Protein AF-A0A816DDE1-F1 (afdb_monomer)

Secondary structure (DSSP, 8-state):
-----HHHHHHHHHHHHHHHTT-GGGTTS-HHHHHHHHHHHHHHHHHHHHTHHHH-BSS-SSTTTBHHHHTS-SS-GGG----SS-------HHHHHHHHHHHHHHTS---HHHHHHHHHHHHHHHHHHHHHHHHHHHHHHHHHHHHHHHHT--TTEEEEEEEEEEEEP-B-SS--HHHHTTPPPEEEEEEEEEEEPPTT-HHHHHHHTS--S-------EEEEEEEEEESS---SHHHHHHHHHHHHHHHHHH-TT--EEEEE-----TTS---HHHHHHHHHHHHHHHHHHTT--B-SHHHHHHHH---TTEEEEE--------------------

pLDDT: mean 82.49, std 15.56, range [34.56, 97.12]

Radius of gyration: 25.93 Å; Cα contacts (8 Å, |Δi|>4): 408; chains: 1; bounding box: 59×62×70 Å

Nearest PDB structures (foldseek):
  4liz-assembly1_A  TM=3.077E-01  e=8.941E-01  Entamoeba histolytica HM-1:IMSS-A
  2lxx-assembly1_A  TM=2.061E-01  e=8.450E-01  Caenorhabditis elegans
  5k85-assembly2_B  TM=2.443E-01  e=1.406E+00  Cryptococcus neoformans H99
  5vpv-assembly1_A  TM=2.074E-01  e=1.865E+00  Cryptococcus neoformans H99

Structure (mmCIF, N/CA/C/O backbone):
data_AF-A0A816DDE1-F1
#
_entry.id   AF-A0A816DDE1-F1
#
loop_
_atom_site.group_PDB
_atom_site.id
_atom_site.type_symbol
_atom_site.label_atom_id
_atom_site.label_alt_id
_atom_site.label_comp_id
_atom_site.label_asym_id
_atom_site.label_entity_id
_atom_site.label_seq_id
_atom_site.pdbx_PDB_ins_code
_atom_site.Cartn_x
_atom_site.Cartn_y
_atom_site.Cartn_z
_atom_site.occupancy
_atom_site.B_iso_or_equiv
_atom_site.auth_seq_id
_atom_site.auth_comp_id
_atom_site.auth_asym_id
_atom_site.auth_atom_id
_atom_site.pdbx_PDB_model_num
ATOM 1 N N . GLN A 1 1 ? -6.374 11.057 -3.486 1.00 34.56 1 GLN A N 1
ATOM 2 C CA . GLN A 1 1 ? -5.884 10.705 -2.139 1.00 34.56 1 GLN A CA 1
ATOM 3 C C . GLN A 1 1 ? -4.598 9.929 -2.338 1.00 34.56 1 GLN A C 1
ATOM 5 O O . GLN A 1 1 ? -4.545 9.193 -3.311 1.00 34.56 1 GLN A O 1
ATOM 10 N N . GLY A 1 2 ? -3.539 10.233 -1.585 1.00 49.91 2 GLY A N 1
ATOM 11 C CA . GLY A 1 2 ? -2.177 9.779 -1.919 1.00 49.91 2 GLY A CA 1
ATOM 12 C C . GLY A 1 2 ? -1.500 8.903 -0.869 1.00 49.91 2 GLY A C 1
ATOM 13 O O . GLY A 1 2 ? -0.428 8.395 -1.153 1.00 49.91 2 GLY A O 1
ATOM 14 N N . LEU A 1 3 ? -2.094 8.751 0.316 1.00 56.91 3 LEU A N 1
ATOM 15 C CA . LEU A 1 3 ? -1.635 7.872 1.390 1.00 56.91 3 LEU A CA 1
ATOM 16 C C . LEU A 1 3 ? -2.870 7.471 2.197 1.00 56.91 3 LEU A C 1
ATOM 18 O O . LEU A 1 3 ? -3.620 8.355 2.622 1.00 56.91 3 LEU A O 1
ATOM 22 N N . ASP A 1 4 ? -3.074 6.171 2.376 1.00 65.50 4 ASP A N 1
ATOM 23 C CA . ASP A 1 4 ? -4.157 5.641 3.195 1.00 65.50 4 ASP A CA 1
ATOM 24 C C . ASP A 1 4 ? -3.622 5.405 4.613 1.00 65.50 4 ASP A C 1
ATOM 26 O O . ASP A 1 4 ? -2.715 4.605 4.836 1.00 65.50 4 ASP A O 1
ATOM 30 N N . TYR A 1 5 ? -4.155 6.145 5.589 1.00 79.69 5 TYR A N 1
ATOM 31 C CA . TYR A 1 5 ? -3.657 6.150 6.971 1.00 79.69 5 TYR A CA 1
ATOM 32 C C . TYR A 1 5 ? -4.347 5.119 7.873 1.00 79.69 5 TYR A C 1
ATOM 34 O O . TYR A 1 5 ? -4.193 5.193 9.087 1.00 79.69 5 TYR A O 1
ATOM 42 N N . PHE A 1 6 ? -5.042 4.121 7.314 1.00 88.00 6 PHE A N 1
ATOM 43 C CA . PHE A 1 6 ? -5.862 3.167 8.074 1.00 88.00 6 PHE A CA 1
ATOM 44 C C . PHE A 1 6 ? -5.132 2.538 9.270 1.00 88.00 6 PHE A C 1
ATOM 46 O O . PHE A 1 6 ? -5.678 2.502 10.369 1.00 88.00 6 PHE A O 1
ATOM 53 N N . SER A 1 7 ? -3.883 2.097 9.086 1.00 88.00 7 SER A N 1
ATOM 54 C CA . SER A 1 7 ? -3.075 1.505 10.161 1.00 88.00 7 SER A CA 1
ATOM 55 C C . SER A 1 7 ? -2.701 2.513 11.256 1.00 88.00 7 SER A C 1
ATOM 57 O O . SER A 1 7 ? -2.734 2.191 12.446 1.00 88.00 7 SER A O 1
ATOM 59 N N . ALA A 1 8 ? -2.378 3.753 10.876 1.00 89.38 8 ALA A N 1
ATOM 60 C CA . ALA A 1 8 ? -2.064 4.818 11.826 1.00 89.38 8 ALA A CA 1
ATOM 61 C C . ALA A 1 8 ? -3.322 5.275 12.580 1.00 89.38 8 ALA A C 1
ATOM 63 O O . ALA A 1 8 ? -3.318 5.298 13.810 1.00 89.38 8 ALA A O 1
ATOM 64 N N . ASP A 1 9 ? -4.405 5.548 11.853 1.00 92.69 9 ASP A N 1
ATOM 65 C CA . ASP A 1 9 ? -5.689 5.986 12.397 1.00 92.69 9 ASP A CA 1
ATOM 66 C C . ASP A 1 9 ? -6.286 4.924 13.325 1.00 92.69 9 ASP A C 1
ATOM 68 O O . ASP A 1 9 ? -6.709 5.242 14.435 1.00 92.69 9 ASP A O 1
ATOM 72 N N . GLY A 1 10 ? -6.243 3.648 12.930 1.00 94.44 10 GLY A N 1
ATOM 73 C CA . GLY A 1 10 ? -6.669 2.525 13.762 1.00 94.44 10 GLY A CA 1
ATOM 74 C C . GLY A 1 10 ? -5.838 2.385 15.041 1.00 94.44 10 GLY A C 1
ATOM 75 O O . GLY A 1 10 ? -6.394 2.195 16.125 1.00 94.44 10 GLY A O 1
ATOM 76 N N . SER A 1 11 ? -4.511 2.547 14.965 1.00 93.56 11 SER A N 1
ATOM 77 C CA . SER A 1 11 ? -3.656 2.538 16.161 1.00 93.56 11 SER A CA 1
ATOM 78 C C . SER A 1 11 ? -3.968 3.711 17.095 1.00 93.56 11 SER A C 1
ATOM 80 O O . SER A 1 11 ? -4.116 3.511 18.303 1.00 93.56 11 SER A O 1
ATOM 82 N N . THR A 1 12 ? -4.098 4.926 16.556 1.00 95.38 12 THR A N 1
ATOM 83 C CA . THR A 1 12 ? -4.483 6.119 17.326 1.00 95.38 12 THR A CA 1
ATOM 84 C C . THR A 1 12 ? -5.887 5.981 17.914 1.00 95.38 12 THR A C 1
ATOM 86 O O . THR A 1 12 ? -6.146 6.477 19.015 1.00 95.38 12 THR A O 1
ATOM 89 N N . ALA A 1 13 ? -6.782 5.258 17.242 1.00 97.06 13 ALA A N 1
ATOM 90 C CA . ALA A 1 13 ? -8.113 4.980 17.749 1.00 97.06 13 ALA A CA 1
ATOM 91 C C . ALA A 1 13 ? -8.083 4.108 19.011 1.00 97.06 13 ALA A C 1
ATOM 93 O O . ALA A 1 13 ? -8.711 4.463 20.010 1.00 97.06 13 ALA A O 1
ATOM 94 N N . PHE A 1 14 ? -7.275 3.042 19.037 1.00 97.06 14 PHE A N 1
ATOM 95 C CA . PHE A 1 14 ? -7.062 2.265 20.265 1.00 97.06 14 PHE A CA 1
ATOM 96 C C . PHE A 1 14 ? -6.466 3.105 21.395 1.00 97.06 14 PHE A C 1
ATOM 98 O O . PHE A 1 14 ? -6.936 3.016 22.526 1.00 97.06 14 PHE A O 1
ATOM 105 N N . GLU A 1 15 ? -5.463 3.941 21.110 1.00 95.88 15 GLU A N 1
ATOM 106 C CA . GLU A 1 15 ? -4.889 4.842 22.120 1.00 95.88 15 GLU A CA 1
ATOM 107 C C . GLU A 1 15 ? -5.933 5.813 22.676 1.00 95.88 15 GLU A C 1
ATOM 109 O O . GLU A 1 15 ? -5.946 6.105 23.871 1.00 95.88 15 GLU A O 1
ATOM 114 N N . THR A 1 16 ? -6.825 6.307 21.819 1.00 95.81 16 THR A N 1
ATOM 115 C CA . THR A 1 16 ? -7.913 7.201 22.215 1.00 95.81 16 THR A CA 1
ATOM 116 C C . THR A 1 16 ? -8.920 6.481 23.103 1.00 95.81 16 THR A C 1
ATOM 118 O O . THR A 1 16 ? -9.286 7.025 24.141 1.00 95.81 16 THR A O 1
ATOM 121 N N . LEU A 1 17 ? -9.332 5.260 22.752 1.00 95.75 17 LEU A N 1
ATOM 122 C CA . LEU A 1 17 ? -10.240 4.450 23.571 1.00 95.75 17 LEU A CA 1
ATOM 123 C C . LEU A 1 17 ? -9.619 4.081 24.922 1.00 95.75 17 LEU A C 1
ATOM 125 O O . LEU A 1 17 ? -10.292 4.162 25.943 1.00 95.75 17 LEU A O 1
ATOM 129 N N . VAL A 1 18 ? -8.326 3.752 24.949 1.00 94.69 18 VAL A N 1
ATOM 130 C CA . VAL A 1 18 ? -7.591 3.514 26.199 1.00 94.69 18 VAL A CA 1
ATOM 131 C C . VAL A 1 18 ? -7.546 4.779 27.057 1.00 94.69 18 VAL A C 1
ATOM 133 O O . VAL A 1 18 ? -7.819 4.699 28.247 1.00 94.69 18 VAL A O 1
ATOM 136 N N . LYS A 1 19 ? -7.288 5.956 26.474 1.00 92.94 19 LYS A N 1
ATOM 137 C CA . LYS A 1 19 ? -7.322 7.235 27.209 1.00 92.94 19 LYS A CA 1
ATOM 138 C C . LYS A 1 19 ? -8.718 7.586 27.725 1.00 92.94 19 LYS A C 1
ATOM 140 O O . LYS A 1 19 ? -8.829 8.232 28.759 1.00 92.94 19 LYS A O 1
ATOM 145 N N . LEU A 1 20 ? -9.781 7.180 27.025 1.00 90.94 20 LEU A N 1
ATOM 146 C CA . LEU A 1 20 ? -11.155 7.370 27.503 1.00 90.94 20 LEU A CA 1
ATOM 147 C C . LEU A 1 20 ? -11.434 6.579 28.784 1.00 90.94 20 LEU A C 1
ATOM 149 O O . LEU A 1 20 ? -12.260 7.019 29.574 1.00 90.94 20 LEU A O 1
ATOM 153 N N . CYS A 1 21 ? -10.740 5.462 29.013 1.00 88.56 21 CYS A N 1
ATOM 154 C CA . CYS A 1 21 ? -10.838 4.701 30.257 1.00 88.56 21 CYS A CA 1
ATOM 155 C C . CYS A 1 21 ? -10.305 5.471 31.480 1.00 88.56 21 CYS A C 1
ATOM 157 O O . CYS A 1 21 ? -10.697 5.156 32.599 1.00 88.56 21 CYS A O 1
ATOM 159 N N . ASP A 1 22 ? -9.444 6.471 31.270 1.00 86.81 22 ASP A N 1
ATOM 160 C CA . ASP A 1 22 ? -8.851 7.300 32.327 1.00 86.81 22 ASP A CA 1
ATOM 161 C C . ASP A 1 22 ? -9.596 8.636 32.513 1.00 86.81 22 ASP A C 1
ATOM 163 O O . ASP A 1 22 ? -9.138 9.524 33.235 1.00 86.81 22 ASP A O 1
ATOM 167 N N . ASP A 1 23 ? -10.731 8.813 31.832 1.00 86.75 23 ASP A N 1
ATOM 168 C CA . ASP A 1 23 ? -11.485 10.056 31.893 1.00 86.75 23 ASP A CA 1
ATOM 169 C C . ASP A 1 23 ? -12.076 10.284 33.301 1.00 86.75 23 ASP A C 1
ATOM 171 O O . ASP A 1 23 ? -12.608 9.342 33.900 1.00 86.75 23 ASP A O 1
ATOM 175 N N . PRO A 1 24 ? -12.045 11.522 33.841 1.00 83.19 24 PRO A N 1
ATOM 176 C CA . PRO A 1 24 ? -12.604 11.831 35.156 1.00 83.19 24 PRO A CA 1
ATOM 177 C C . PRO A 1 24 ? -14.062 11.397 35.345 1.00 83.19 24 PR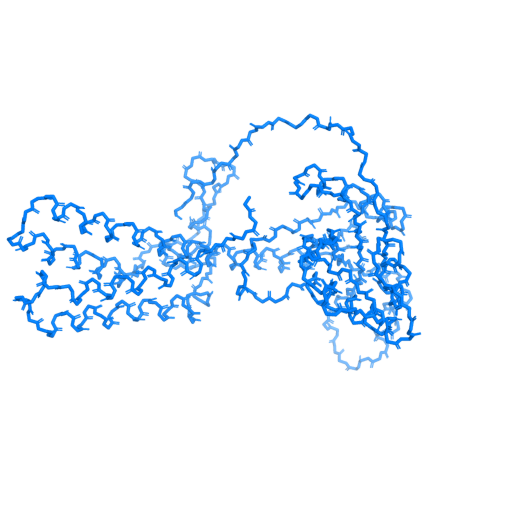O A C 1
ATOM 179 O O . PRO A 1 24 ? -14.476 11.102 36.465 1.00 83.19 24 PRO A O 1
ATOM 182 N N . LEU A 1 25 ? -14.841 11.315 34.263 1.00 76.50 25 LEU A N 1
ATOM 183 C CA . LEU A 1 25 ? -16.224 10.841 34.313 1.00 76.50 25 LEU A CA 1
ATOM 184 C C . LEU A 1 25 ? -16.355 9.360 34.717 1.00 76.50 25 LEU A C 1
ATOM 186 O O . LEU A 1 25 ? -17.448 8.924 35.067 1.00 76.50 25 LEU A O 1
ATOM 190 N N . LEU A 1 26 ? -15.263 8.590 34.698 1.00 77.25 26 LEU A N 1
ATOM 191 C CA . LEU A 1 26 ? -15.219 7.177 35.084 1.00 77.25 26 LEU A CA 1
ATOM 192 C C . LEU A 1 26 ? -14.626 6.941 36.486 1.00 77.25 26 LEU A C 1
ATOM 194 O O . LEU A 1 26 ? -14.525 5.790 36.908 1.00 77.25 26 LEU A O 1
ATOM 198 N N . LEU A 1 27 ? -14.285 7.994 37.246 1.00 73.44 27 LEU A N 1
ATOM 199 C CA . LEU A 1 27 ? -13.636 7.891 38.569 1.00 73.44 27 LEU A CA 1
ATOM 200 C C . LEU A 1 27 ? -14.443 7.107 39.625 1.00 73.44 27 LEU A C 1
ATOM 202 O O . LEU A 1 27 ? -13.873 6.656 40.615 1.00 73.44 27 LEU A O 1
ATOM 206 N N . GLY A 1 28 ? -15.754 6.927 39.426 1.00 75.25 28 GLY A N 1
ATOM 207 C CA . GLY A 1 28 ? -16.622 6.136 40.309 1.00 75.25 28 GLY A CA 1
ATOM 208 C C . GLY A 1 28 ? -16.659 4.632 40.008 1.00 75.25 28 GLY A C 1
ATOM 209 O O . GLY A 1 28 ? -17.301 3.879 40.740 1.00 75.25 28 GLY A O 1
ATOM 210 N N . ILE A 1 29 ? -16.011 4.174 38.934 1.00 84.06 29 ILE A N 1
ATOM 211 C CA . ILE A 1 29 ? -16.033 2.769 38.515 1.00 84.06 29 ILE A CA 1
ATOM 212 C C . ILE A 1 29 ? -14.878 2.014 39.191 1.00 84.06 29 ILE A C 1
ATOM 214 O O . ILE A 1 29 ? -13.757 2.521 39.235 1.00 84.06 29 ILE A O 1
ATOM 218 N N . PRO A 1 30 ? -15.101 0.779 39.686 1.00 87.31 30 PRO A N 1
ATOM 219 C CA . PRO A 1 30 ? -14.036 -0.039 40.257 1.00 87.31 30 PRO A CA 1
ATOM 220 C C . PRO A 1 30 ? -12.828 -0.176 39.317 1.00 87.31 30 PRO A C 1
ATOM 222 O O . PRO A 1 30 ? -12.991 -0.619 38.176 1.00 87.31 30 PRO A O 1
ATOM 225 N N . SER A 1 31 ? -11.614 0.123 39.808 1.00 87.38 31 SER A N 1
ATOM 226 C CA . SER A 1 31 ? -10.405 0.150 38.959 1.00 87.38 31 SER A CA 1
ATOM 227 C C . SER A 1 31 ? -10.192 -1.166 38.211 1.00 87.38 31 SER A C 1
ATOM 229 O O . SER A 1 31 ? -9.894 -1.152 37.024 1.00 87.38 31 SER A O 1
ATOM 231 N N . HIS A 1 32 ? -10.465 -2.306 38.855 1.00 90.12 32 HIS A N 1
ATOM 232 C CA . HIS A 1 32 ? -10.306 -3.625 38.242 1.00 90.12 32 HIS A CA 1
ATOM 233 C C . HIS A 1 32 ? -11.137 -3.810 36.954 1.00 90.12 32 HIS A C 1
ATOM 235 O O . HIS A 1 32 ? -10.726 -4.547 36.057 1.00 90.12 32 HIS A O 1
ATOM 241 N N . LEU A 1 33 ? -12.304 -3.158 36.834 1.00 89.12 33 LEU A N 1
ATOM 242 C CA . LEU A 1 33 ? -13.128 -3.219 35.622 1.00 89.12 33 LEU A CA 1
ATOM 243 C C . LEU A 1 33 ? -12.509 -2.403 34.489 1.00 89.12 33 LEU A C 1
ATOM 245 O O . LEU A 1 33 ? -12.504 -2.866 33.346 1.00 89.12 33 LEU A O 1
ATOM 249 N N . ILE A 1 34 ? -11.987 -1.223 34.824 1.00 91.00 34 ILE A N 1
ATOM 250 C CA . ILE A 1 34 ? -11.295 -0.323 33.902 1.00 91.00 34 ILE A CA 1
ATOM 251 C C . ILE A 1 34 ? -9.985 -0.958 33.425 1.00 91.00 34 ILE A C 1
ATOM 253 O O . ILE A 1 34 ? -9.722 -0.997 32.225 1.00 91.00 34 ILE A O 1
ATOM 257 N N . ASP A 1 35 ? -9.213 -1.556 34.332 1.00 91.75 35 ASP A N 1
ATOM 258 C CA . ASP A 1 35 ? -7.968 -2.256 34.015 1.00 91.75 35 ASP A CA 1
ATOM 259 C C . ASP A 1 35 ? -8.223 -3.461 33.102 1.00 91.75 35 ASP A C 1
ATOM 261 O O . ASP A 1 35 ? -7.527 -3.641 32.103 1.00 91.75 35 ASP A O 1
ATOM 265 N N . LYS A 1 36 ? -9.277 -4.247 33.370 1.00 93.00 36 LYS A N 1
ATOM 266 C CA . LYS A 1 36 ? -9.677 -5.362 32.496 1.00 93.00 36 LYS A CA 1
ATOM 267 C C . LYS A 1 36 ? -10.052 -4.880 31.092 1.00 93.00 36 LYS A C 1
ATOM 269 O O . LYS A 1 36 ? -9.671 -5.520 30.115 1.00 93.00 36 LYS A O 1
ATOM 274 N N . LEU A 1 37 ? -10.777 -3.765 30.986 1.00 94.00 37 LEU A N 1
ATOM 275 C CA . LEU A 1 37 ? -11.137 -3.166 29.700 1.00 94.00 37 LEU A CA 1
ATOM 276 C C . LEU A 1 37 ? -9.897 -2.654 28.951 1.00 94.00 37 LEU A C 1
ATOM 278 O O . LEU A 1 37 ? -9.748 -2.917 27.759 1.00 94.00 37 LEU A O 1
ATOM 282 N N . ARG A 1 38 ? -8.969 -1.993 29.652 1.00 94.31 38 ARG A N 1
ATOM 283 C CA . ARG A 1 38 ? -7.698 -1.526 29.083 1.00 94.31 38 ARG A CA 1
ATOM 284 C C . ARG A 1 38 ? -6.875 -2.693 28.537 1.00 94.31 38 ARG A C 1
ATOM 286 O O . ARG A 1 38 ? -6.413 -2.640 27.399 1.00 94.31 38 ARG A O 1
ATOM 293 N N . CYS A 1 39 ? -6.748 -3.769 29.313 1.00 94.88 39 CYS A N 1
ATOM 294 C CA . CYS A 1 39 ? -6.079 -4.994 28.883 1.00 94.88 39 CYS A CA 1
ATOM 295 C C . CYS A 1 39 ? -6.729 -5.591 27.628 1.00 94.88 39 CYS A C 1
ATOM 297 O O . CYS A 1 39 ? -6.010 -5.941 26.695 1.00 94.88 39 CYS A O 1
ATOM 299 N N . ALA A 1 40 ? -8.062 -5.654 27.565 1.00 95.69 40 ALA A N 1
ATOM 300 C CA . ALA A 1 40 ? -8.776 -6.174 26.399 1.00 95.69 40 ALA A CA 1
ATOM 301 C C . ALA A 1 40 ? -8.548 -5.319 25.137 1.00 95.69 40 ALA A C 1
ATOM 303 O O . ALA A 1 40 ? -8.272 -5.860 24.066 1.00 95.69 40 ALA A O 1
ATOM 304 N N . LEU A 1 41 ? -8.569 -3.986 25.260 1.00 96.38 41 LEU A N 1
ATOM 305 C CA . LEU A 1 41 ? -8.266 -3.074 24.149 1.00 96.38 41 LEU A CA 1
ATOM 306 C C . LEU A 1 41 ? -6.815 -3.220 23.664 1.00 96.38 41 LEU A C 1
ATOM 308 O O . LEU A 1 41 ? -6.573 -3.262 22.457 1.00 96.38 41 LEU A O 1
ATOM 312 N N . HIS A 1 42 ? -5.847 -3.362 24.577 1.00 95.56 42 HIS A N 1
ATOM 313 C CA . HIS A 1 42 ? -4.455 -3.637 24.207 1.00 95.56 42 HIS A CA 1
ATOM 314 C C . HIS A 1 42 ? -4.286 -4.997 23.525 1.00 95.56 42 HIS A C 1
ATOM 316 O O . HIS A 1 42 ? -3.549 -5.090 22.546 1.00 95.56 42 HIS A O 1
ATOM 322 N N . GLN A 1 43 ? -4.983 -6.034 23.996 1.00 95.44 43 GLN A N 1
ATOM 323 C CA . GLN A 1 43 ? -4.989 -7.352 23.357 1.00 95.44 43 GLN A CA 1
ATOM 324 C C . GLN A 1 43 ? -5.548 -7.278 21.934 1.00 95.44 43 GLN A C 1
ATOM 326 O O . GLN A 1 43 ? -4.909 -7.781 21.015 1.00 95.44 43 GLN A O 1
ATOM 331 N N . CYS A 1 44 ? -6.676 -6.588 21.730 1.00 95.38 44 CYS A N 1
ATOM 332 C CA . CYS A 1 44 ? -7.253 -6.379 20.399 1.00 95.38 44 CYS A CA 1
ATOM 333 C C . CYS A 1 44 ? -6.287 -5.642 19.466 1.00 95.38 44 CYS A C 1
ATOM 335 O O . CYS A 1 44 ? -6.092 -6.055 18.324 1.00 95.38 44 CYS A O 1
ATOM 337 N N . ARG A 1 45 ? -5.648 -4.571 19.955 1.00 95.62 45 ARG A N 1
ATOM 338 C CA . ARG A 1 45 ? -4.655 -3.818 19.181 1.00 95.62 45 ARG A CA 1
ATOM 339 C C . ARG A 1 45 ? -3.475 -4.697 18.783 1.00 95.62 45 ARG A C 1
ATOM 341 O O . ARG A 1 45 ? -3.087 -4.696 17.621 1.00 95.62 45 ARG A O 1
ATOM 348 N N . ASN A 1 46 ? -2.905 -5.429 19.738 1.00 94.50 46 ASN A N 1
ATOM 349 C CA . ASN A 1 46 ? -1.752 -6.287 19.481 1.00 94.50 46 ASN A CA 1
ATOM 350 C C . ASN A 1 46 ? -2.110 -7.383 18.478 1.00 94.50 46 ASN A C 1
ATOM 352 O O . ASN A 1 46 ? -1.388 -7.547 17.506 1.00 94.50 46 ASN A O 1
ATOM 356 N N . TYR A 1 47 ? -3.270 -8.020 18.642 1.00 94.12 47 TYR A N 1
ATOM 357 C CA . TYR A 1 47 ? -3.776 -9.021 17.709 1.00 94.12 47 TYR A CA 1
ATOM 358 C C . TYR A 1 47 ? -3.857 -8.500 16.265 1.00 94.12 47 TYR A C 1
ATOM 360 O O . TYR A 1 47 ? -3.399 -9.178 15.348 1.00 94.12 47 TYR A O 1
ATOM 368 N N . LEU A 1 48 ? -4.378 -7.284 16.050 1.00 93.06 48 LEU A N 1
ATOM 369 C CA . LEU A 1 48 ? -4.427 -6.676 14.712 1.00 93.06 48 LEU A CA 1
ATOM 370 C C . LEU A 1 48 ? -3.036 -6.384 14.129 1.00 93.06 48 LEU A C 1
ATOM 372 O O . LEU A 1 48 ? -2.862 -6.457 12.914 1.00 93.06 48 LEU A O 1
ATOM 376 N N . ILE A 1 49 ? -2.046 -6.083 14.973 1.00 91.06 49 ILE A N 1
ATOM 377 C CA . ILE A 1 49 ? -0.667 -5.809 14.544 1.00 91.06 49 ILE A CA 1
ATOM 378 C C . ILE A 1 49 ? 0.075 -7.100 14.181 1.00 91.06 49 ILE A C 1
ATOM 380 O O . ILE A 1 49 ? 0.791 -7.120 13.181 1.00 91.06 49 ILE A O 1
ATOM 384 N N . THR A 1 50 ? -0.050 -8.151 14.995 1.00 90.12 50 THR A N 1
ATOM 385 C CA . THR A 1 50 ? 0.810 -9.341 14.911 1.00 90.12 50 THR A CA 1
ATOM 386 C C . THR A 1 50 ? 0.164 -10.503 14.172 1.00 90.12 50 THR A C 1
ATOM 388 O O . THR A 1 50 ? 0.765 -11.043 13.246 1.00 90.12 50 THR A O 1
ATOM 391 N N . ASP A 1 51 ? -1.056 -10.879 14.554 1.00 91.31 51 ASP A N 1
ATOM 392 C CA . ASP A 1 51 ? -1.602 -12.205 14.239 1.00 91.31 51 ASP A CA 1
ATOM 393 C C . ASP A 1 51 ? -2.808 -12.160 13.303 1.00 91.31 51 ASP A C 1
ATOM 395 O O . ASP A 1 51 ? -3.197 -13.173 12.732 1.00 91.31 51 ASP A O 1
ATOM 399 N N . TYR A 1 52 ? -3.462 -11.012 13.142 1.00 93.00 52 TYR A N 1
ATOM 400 C CA . TYR A 1 52 ? -4.688 -10.956 12.351 1.00 93.00 52 TYR A CA 1
ATOM 401 C C . TYR A 1 52 ? -4.460 -11.378 10.896 1.00 93.00 52 TYR A C 1
ATOM 403 O O . TYR A 1 52 ? -5.228 -12.176 10.366 1.00 93.00 52 TYR A O 1
ATOM 411 N N . LYS A 1 53 ? -3.363 -10.919 10.275 1.00 91.75 53 LYS A N 1
ATOM 412 C CA . LYS A 1 53 ? -3.022 -11.271 8.887 1.00 91.75 53 LYS A CA 1
ATOM 413 C C . LYS A 1 53 ? -2.804 -12.771 8.678 1.00 91.75 53 LYS A C 1
ATOM 415 O O . LYS A 1 53 ? -3.202 -13.277 7.640 1.00 91.75 53 LYS A O 1
ATOM 420 N N . SER A 1 54 ? -2.205 -13.479 9.637 1.00 92.06 54 SER A N 1
ATOM 421 C CA . SER A 1 54 ? -1.953 -14.924 9.513 1.00 92.06 54 SER A CA 1
ATOM 422 C C . SER A 1 54 ? -3.202 -15.778 9.730 1.00 92.06 54 SER A C 1
ATOM 424 O O . SER A 1 54 ? -3.226 -16.935 9.326 1.00 92.06 54 SER A O 1
ATOM 426 N N . HIS A 1 55 ? -4.240 -15.221 10.357 1.00 92.81 55 HIS A N 1
ATOM 427 C CA . HIS A 1 55 ? -5.516 -15.901 10.570 1.00 92.81 55 HIS A CA 1
ATOM 428 C C . HIS A 1 55 ? -6.542 -15.662 9.457 1.00 92.81 55 HIS A C 1
ATOM 430 O O . HIS A 1 55 ? -7.619 -16.262 9.494 1.00 92.81 55 HIS A O 1
ATOM 436 N N . ILE A 1 56 ? -6.244 -14.774 8.507 1.00 93.88 56 ILE A N 1
ATOM 437 C CA . ILE A 1 56 ? -7.076 -14.548 7.327 1.00 93.88 56 ILE A CA 1
ATOM 438 C C . ILE A 1 56 ? -6.883 -15.714 6.353 1.00 93.88 56 ILE A C 1
ATOM 440 O O . ILE A 1 56 ? -5.756 -16.114 6.073 1.00 93.88 56 ILE A O 1
ATOM 444 N N . SER A 1 57 ? -7.982 -16.258 5.833 1.00 92.56 57 SER A N 1
ATOM 445 C CA . SER A 1 57 ? -7.959 -17.335 4.837 1.00 92.56 57 SER A CA 1
ATOM 446 C C . SER A 1 57 ? -9.242 -17.354 4.001 1.00 92.56 57 SER A C 1
ATOM 448 O O . SER A 1 57 ? -10.197 -16.637 4.294 1.00 92.56 57 SER A O 1
ATOM 450 N N . GLN A 1 58 ? -9.287 -18.179 2.953 1.00 91.19 58 GLN A N 1
ATOM 451 C CA . GLN A 1 58 ? -10.504 -18.379 2.152 1.00 91.19 58 GLN A CA 1
ATOM 452 C C . GLN A 1 58 ? -11.516 -19.329 2.812 1.00 91.19 58 GLN A C 1
ATOM 454 O O . GLN A 1 58 ? -12.672 -19.351 2.408 1.00 91.19 58 GLN A O 1
ATOM 459 N N . GLU A 1 59 ? -11.097 -20.091 3.826 1.00 92.00 59 GLU A N 1
ATOM 460 C CA . GLU A 1 59 ? -11.890 -21.142 4.488 1.00 92.00 59 GLU A CA 1
ATOM 461 C C . GLU A 1 59 ? -12.127 -20.856 5.980 1.00 92.00 59 GLU A C 1
ATOM 463 O O . GLU A 1 59 ? -12.414 -21.755 6.770 1.00 92.00 59 GLU A O 1
ATOM 468 N N . SER A 1 60 ? -11.951 -19.602 6.405 1.00 91.38 60 SER A N 1
ATOM 469 C CA . SER A 1 60 ? -12.090 -19.242 7.814 1.00 91.38 60 SER A CA 1
ATOM 470 C C . SER A 1 60 ? -13.540 -19.366 8.273 1.00 91.38 60 SER A C 1
ATOM 472 O O . SER A 1 60 ? -14.447 -18.775 7.696 1.00 91.38 60 SER A O 1
ATOM 474 N N . THR A 1 61 ? -13.760 -20.058 9.386 1.00 91.56 61 THR A N 1
ATOM 475 C CA . THR A 1 61 ? -15.074 -20.158 10.039 1.00 91.56 61 THR A CA 1
ATOM 476 C C . THR A 1 61 ? -15.495 -18.866 10.743 1.00 91.56 61 THR A C 1
ATOM 478 O O . THR A 1 61 ? -16.651 -18.745 11.152 1.00 91.56 61 THR A O 1
ATOM 481 N N . VAL A 1 62 ? -14.590 -17.890 10.883 1.00 90.56 62 VAL A N 1
ATOM 482 C CA . VAL A 1 62 ? -14.913 -16.560 11.412 1.00 90.56 62 VAL A CA 1
ATOM 483 C C . VAL A 1 62 ? -15.204 -15.617 10.237 1.00 90.56 62 VAL A C 1
ATOM 485 O O . VAL A 1 62 ? -14.328 -15.439 9.384 1.00 90.56 62 VAL A O 1
ATOM 488 N N . PRO A 1 63 ? -16.389 -14.972 10.180 1.00 88.56 63 PRO A N 1
ATOM 489 C CA . PRO A 1 63 ? -16.804 -14.173 9.026 1.00 88.56 63 PRO A CA 1
ATOM 490 C C . PRO A 1 63 ? -15.804 -13.087 8.621 1.00 88.56 63 PRO A C 1
ATOM 492 O O . PRO A 1 63 ? -15.583 -12.853 7.442 1.00 88.56 63 PRO A O 1
ATOM 495 N N . ASP A 1 64 ? -15.188 -12.428 9.600 1.00 87.44 64 ASP A N 1
ATOM 496 C CA . ASP A 1 64 ? -14.279 -11.296 9.403 1.00 87.44 64 ASP A CA 1
ATOM 497 C C . ASP A 1 64 ? -12.876 -11.690 8.906 1.00 87.44 64 ASP A C 1
ATOM 499 O O . ASP A 1 64 ? -12.137 -10.835 8.422 1.00 87.44 64 ASP A O 1
ATOM 503 N N . ARG A 1 65 ? -12.517 -12.973 9.005 1.00 91.19 65 ARG A N 1
ATOM 504 C CA . ARG A 1 65 ? -11.243 -13.549 8.553 1.00 91.19 65 ARG A CA 1
ATOM 505 C C . ARG A 1 65 ? -11.375 -14.280 7.221 1.00 91.19 65 ARG A C 1
ATOM 507 O O . ARG A 1 65 ? -10.358 -14.593 6.608 1.00 91.19 65 ARG A O 1
ATOM 514 N N . CYS A 1 66 ? -12.601 -14.562 6.784 1.00 92.62 66 CYS A N 1
ATOM 515 C CA . CYS A 1 66 ? -12.871 -15.229 5.521 1.00 92.62 66 CYS A CA 1
ATOM 516 C C . CYS A 1 66 ? -12.855 -14.214 4.375 1.00 92.62 66 CYS A C 1
ATOM 518 O O . CYS A 1 66 ? -13.766 -13.396 4.263 1.00 92.62 66 CYS A O 1
ATOM 520 N N . THR A 1 67 ? -11.842 -14.253 3.506 1.00 91.94 67 THR A N 1
ATOM 521 C CA . THR A 1 67 ? -11.737 -13.300 2.382 1.00 91.94 67 THR A CA 1
ATOM 522 C C . THR A 1 67 ? -12.904 -13.431 1.407 1.00 91.94 67 THR A C 1
ATOM 524 O O . THR A 1 67 ? -13.434 -12.417 0.961 1.00 91.94 67 THR A O 1
ATOM 527 N N . VAL A 1 68 ? -13.354 -14.662 1.145 1.00 91.62 68 VAL A N 1
ATOM 528 C CA . VAL A 1 68 ? -14.481 -14.966 0.249 1.00 91.62 68 VAL A CA 1
ATOM 529 C C . VAL A 1 68 ? -15.782 -14.370 0.781 1.00 91.62 68 VAL A C 1
ATOM 531 O O . VAL A 1 68 ? -16.562 -13.813 0.016 1.00 91.62 68 VAL A O 1
ATOM 534 N N . PHE A 1 69 ? -16.019 -14.449 2.091 1.00 91.31 69 PHE A N 1
ATOM 535 C CA . PHE A 1 69 ? -17.232 -13.914 2.703 1.00 91.31 69 PHE A CA 1
ATOM 536 C C . PHE A 1 69 ? -17.153 -12.404 2.932 1.00 91.31 69 PHE A C 1
ATOM 538 O O . PHE A 1 69 ? -18.036 -11.671 2.493 1.00 91.31 69 PHE A O 1
ATOM 545 N N . ALA A 1 70 ? -16.099 -11.926 3.596 1.00 90.88 70 ALA A N 1
ATOM 546 C CA . ALA A 1 70 ? -15.994 -10.535 4.028 1.00 90.88 70 ALA A CA 1
ATOM 547 C C . ALA A 1 70 ? -15.784 -9.540 2.876 1.00 90.88 70 ALA A C 1
ATOM 549 O O . ALA A 1 70 ? -16.128 -8.368 3.025 1.00 90.88 70 ALA A O 1
ATOM 550 N N . LEU A 1 71 ? -15.244 -9.980 1.732 1.00 90.38 71 LEU A N 1
ATOM 551 C CA . LEU A 1 71 ? -15.084 -9.135 0.540 1.00 90.38 71 LEU A CA 1
ATOM 552 C C . LEU A 1 71 ? -16.223 -9.293 -0.481 1.00 90.38 71 LEU A C 1
ATOM 554 O O . LEU A 1 71 ? -16.246 -8.558 -1.469 1.00 90.38 71 LEU A O 1
ATOM 558 N N . SER A 1 72 ? -17.167 -10.211 -0.248 1.00 90.12 72 SER A N 1
ATOM 559 C CA . SER A 1 72 ? -18.336 -10.421 -1.109 1.00 90.12 72 SER A CA 1
ATOM 560 C C . SER A 1 72 ? -19.276 -9.214 -1.058 1.00 90.12 72 SER A C 1
ATOM 562 O O . SER A 1 72 ? -19.684 -8.771 0.018 1.00 90.12 72 SER A O 1
ATOM 564 N N . ASP A 1 73 ? -19.647 -8.671 -2.219 1.00 87.38 73 ASP A N 1
ATOM 565 C CA . ASP A 1 73 ? -20.522 -7.496 -2.280 1.00 87.38 73 ASP A CA 1
ATOM 566 C C . ASP A 1 73 ? -21.989 -7.856 -1.984 1.00 87.38 73 ASP A C 1
ATOM 568 O O . ASP A 1 73 ? -22.572 -8.746 -2.592 1.00 87.38 73 ASP A O 1
ATOM 572 N N . LEU A 1 74 ? -22.660 -7.137 -1.086 1.00 85.25 74 LEU A N 1
ATOM 573 C CA . LEU A 1 74 ? -24.048 -7.461 -0.720 1.00 85.25 74 LEU A CA 1
ATOM 574 C C . LEU A 1 74 ? -25.085 -7.129 -1.811 1.00 85.25 74 LEU A C 1
ATOM 576 O O . LEU A 1 74 ? -26.204 -7.640 -1.767 1.00 85.25 74 LEU A O 1
ATOM 580 N N . LYS A 1 75 ? -24.751 -6.268 -2.776 1.00 86.38 75 LYS A N 1
ATOM 581 C CA . LYS A 1 75 ? -25.685 -5.706 -3.766 1.00 86.38 75 LYS A CA 1
ATOM 582 C C . LYS A 1 75 ? -25.363 -6.165 -5.186 1.00 86.38 75 LYS A C 1
ATOM 584 O O . LYS A 1 75 ? -26.268 -6.523 -5.942 1.00 86.38 75 LYS A O 1
ATOM 589 N N . GLU A 1 76 ? -24.088 -6.157 -5.551 1.00 88.00 76 GLU A N 1
ATOM 590 C CA . GLU A 1 76 ? -23.616 -6.421 -6.905 1.00 88.00 76 GLU A CA 1
ATOM 591 C C . GLU A 1 76 ? -23.341 -7.912 -7.111 1.00 88.00 76 GLU A C 1
ATOM 593 O O . GLU A 1 76 ? -22.300 -8.434 -6.725 1.00 88.00 76 GLU A O 1
ATOM 598 N N . LYS A 1 77 ? -24.254 -8.608 -7.801 1.00 86.69 77 LYS A N 1
ATOM 599 C CA . LYS A 1 77 ? -24.142 -10.059 -8.071 1.00 86.69 77 LYS A CA 1
ATOM 600 C C . LYS A 1 77 ? -22.831 -10.472 -8.745 1.00 86.69 77 LYS A C 1
ATOM 602 O O . LYS A 1 77 ? -22.372 -11.589 -8.557 1.00 86.69 77 LYS A O 1
ATOM 607 N N . GLN A 1 78 ? -22.251 -9.585 -9.549 1.00 85.88 78 GLN A N 1
ATOM 608 C CA . GLN A 1 78 ? -20.975 -9.799 -10.239 1.00 85.88 78 GLN A CA 1
ATOM 609 C C . GLN A 1 78 ? -19.768 -9.851 -9.290 1.00 85.88 78 GLN A C 1
ATOM 611 O O . GLN A 1 78 ? -18.734 -10.395 -9.661 1.00 85.88 78 GLN A O 1
ATOM 616 N N . TRP A 1 79 ? -19.893 -9.287 -8.087 1.00 82.88 79 TRP A N 1
ATOM 617 C CA . TRP A 1 79 ? -18.845 -9.237 -7.062 1.00 82.88 79 TRP A CA 1
ATOM 618 C C . TRP A 1 79 ? -19.228 -10.060 -5.826 1.00 82.88 79 TRP A C 1
ATOM 620 O O . TRP A 1 79 ? -18.601 -9.953 -4.775 1.00 82.88 79 TRP A O 1
ATOM 630 N N . GLN A 1 80 ? -20.266 -10.890 -5.958 1.00 88.12 80 GLN A N 1
ATOM 631 C CA . GLN A 1 80 ? -20.671 -11.844 -4.941 1.00 88.12 80 GLN A CA 1
ATOM 632 C C . GLN A 1 80 ? -19.886 -13.134 -5.085 1.00 88.12 80 GLN A C 1
ATOM 634 O O . GLN A 1 80 ? -19.881 -13.766 -6.141 1.00 88.12 80 GLN A O 1
ATOM 639 N N . GLN A 1 81 ? -19.296 -13.559 -3.980 1.00 87.25 81 GLN A N 1
ATOM 640 C CA . GLN A 1 81 ? -18.735 -14.887 -3.816 1.00 87.25 81 GLN A CA 1
ATOM 641 C C . GLN A 1 81 ? -19.527 -15.664 -2.764 1.00 87.25 81 GLN A C 1
ATOM 643 O O . GLN A 1 81 ? -20.162 -15.084 -1.875 1.00 87.25 81 GLN A O 1
ATOM 648 N N . LYS A 1 82 ? -19.534 -16.992 -2.905 1.00 87.81 82 LYS A N 1
ATOM 649 C CA . LYS A 1 82 ? -20.207 -17.916 -1.991 1.00 87.81 82 LYS A CA 1
ATOM 650 C C . LYS A 1 82 ? -19.177 -18.845 -1.374 1.00 87.81 82 LYS A C 1
ATOM 652 O O . LYS A 1 82 ? -18.361 -19.409 -2.093 1.00 87.81 82 LYS A O 1
ATOM 657 N N . CYS A 1 83 ? -19.269 -19.026 -0.065 1.00 90.12 83 CYS A N 1
ATOM 658 C CA . CYS A 1 83 ? -18.471 -20.006 0.654 1.00 90.12 83 CYS A CA 1
ATOM 659 C C . CYS A 1 83 ? -19.134 -21.385 0.617 1.00 90.12 83 CYS A C 1
ATOM 661 O O . CYS A 1 83 ? -20.361 -21.492 0.643 1.00 90.12 83 CYS A O 1
ATOM 663 N N . GLU A 1 84 ? -18.310 -22.431 0.632 1.00 90.88 84 GLU A N 1
ATOM 664 C CA . GLU A 1 84 ? -18.743 -23.826 0.809 1.00 90.88 84 GLU A CA 1
ATOM 665 C C . GLU A 1 84 ? -18.737 -24.269 2.288 1.00 90.88 84 GLU A C 1
ATOM 667 O O . GLU A 1 84 ? -19.057 -25.409 2.612 1.00 90.88 84 GLU A O 1
ATOM 672 N N . HIS A 1 85 ? -18.402 -23.356 3.203 1.00 90.00 85 HIS A N 1
ATOM 673 C CA . HIS A 1 85 ? -18.357 -23.562 4.652 1.00 90.00 85 HIS A CA 1
ATOM 674 C C . HIS A 1 85 ? -19.280 -22.576 5.390 1.00 90.00 85 HIS A C 1
ATOM 676 O O . HIS A 1 85 ? -19.811 -21.626 4.810 1.00 90.00 85 HIS A O 1
ATOM 682 N N . HIS A 1 86 ? -19.480 -22.816 6.688 1.00 88.94 86 HIS A N 1
ATOM 683 C CA . HIS A 1 86 ? -20.334 -21.997 7.552 1.00 88.94 86 HIS A CA 1
ATOM 684 C C . HIS A 1 86 ? -19.494 -21.058 8.419 1.00 88.94 86 HIS A C 1
ATOM 686 O O . HIS A 1 86 ? -18.427 -21.442 8.897 1.00 88.94 86 HIS A O 1
ATOM 692 N N . HIS A 1 87 ? -20.012 -19.856 8.674 1.00 86.06 87 HIS A N 1
ATOM 693 C CA . HIS A 1 87 ? -19.331 -18.842 9.480 1.00 86.06 87 HIS A CA 1
ATOM 694 C C . HIS A 1 87 ? -19.954 -18.738 10.875 1.00 86.06 87 HIS A C 1
ATOM 696 O O . HIS A 1 87 ? -20.655 -17.774 11.188 1.00 86.06 87 HIS A O 1
ATOM 702 N N . ASN A 1 88 ? -19.766 -19.785 11.677 1.00 85.00 88 ASN A N 1
ATOM 703 C CA . ASN A 1 88 ? -20.404 -19.911 12.991 1.00 85.00 88 ASN A CA 1
ATOM 704 C C . ASN A 1 88 ? -19.531 -19.376 14.135 1.00 85.00 88 ASN A C 1
ATOM 706 O O . ASN A 1 88 ? -20.048 -19.122 15.222 1.00 85.00 88 ASN A O 1
ATOM 710 N N . ASP A 1 89 ? -18.229 -19.206 13.901 1.00 82.12 89 ASP A N 1
ATOM 711 C CA . ASP A 1 89 ? -17.298 -18.736 14.921 1.00 82.12 89 ASP A CA 1
ATOM 712 C C . ASP A 1 89 ? -17.277 -17.206 14.959 1.00 82.12 89 ASP A C 1
ATOM 714 O O . ASP A 1 89 ? -17.408 -16.532 13.936 1.00 82.12 89 ASP A O 1
ATOM 718 N N . GLN A 1 90 ? -17.108 -16.631 16.150 1.00 75.00 90 GLN A N 1
ATOM 719 C CA . GLN A 1 90 ? -17.153 -15.183 16.345 1.00 75.00 90 GLN A CA 1
ATOM 720 C C . GLN A 1 90 ? -15.997 -14.706 17.229 1.00 75.00 90 GLN A C 1
ATOM 722 O O . GLN A 1 90 ? -15.656 -15.310 18.245 1.00 75.00 90 GLN A O 1
ATOM 727 N N . CYS A 1 91 ? -15.380 -13.593 16.828 1.00 77.56 91 CYS A N 1
ATOM 728 C CA . CYS A 1 91 ? -14.298 -12.942 17.558 1.00 77.56 91 CYS A CA 1
ATOM 729 C C . CYS A 1 91 ? -14.824 -11.681 18.257 1.00 77.56 91 CYS A C 1
ATOM 731 O O . CYS A 1 91 ? -14.638 -10.566 17.775 1.00 77.56 91 CYS A O 1
ATOM 733 N N . PHE A 1 92 ? -15.472 -11.853 19.408 1.00 81.88 92 PHE A N 1
ATOM 734 C CA . PHE A 1 92 ? -16.216 -10.768 20.055 1.00 81.88 92 PHE A CA 1
ATOM 735 C C . PHE A 1 92 ? -15.393 -9.807 20.905 1.00 81.88 92 PHE A C 1
ATOM 737 O O . PHE A 1 92 ? -15.931 -8.795 21.335 1.00 81.88 92 PHE A O 1
ATOM 744 N N . LEU A 1 93 ? -14.117 -10.096 21.184 1.00 88.75 93 LEU A N 1
ATOM 745 C CA . LEU A 1 93 ? -13.364 -9.364 22.212 1.00 88.75 93 LEU A CA 1
ATOM 746 C C . LEU A 1 93 ? -13.388 -7.841 22.000 1.00 88.75 93 LEU A C 1
ATOM 748 O O . LEU A 1 93 ? -13.533 -7.088 22.965 1.00 88.75 93 LEU A O 1
ATOM 752 N N . LEU A 1 94 ? -13.272 -7.387 20.748 1.00 92.56 94 LEU A N 1
ATOM 753 C CA . LEU A 1 94 ? -13.367 -5.968 20.416 1.00 92.56 94 LEU A CA 1
ATOM 754 C C . LEU A 1 94 ? -14.787 -5.443 20.652 1.00 92.56 94 LEU A C 1
ATOM 756 O O . LEU A 1 94 ? -14.952 -4.469 21.380 1.00 92.56 94 LEU A O 1
ATOM 760 N N . ASP A 1 95 ? -15.797 -6.096 20.082 1.00 92.75 95 ASP A N 1
ATOM 761 C CA . ASP A 1 95 ? -17.194 -5.659 20.160 1.00 92.75 95 ASP A CA 1
ATOM 762 C C . ASP A 1 95 ? -17.698 -5.631 21.607 1.00 92.75 95 ASP A C 1
ATOM 764 O O . ASP A 1 95 ? -18.283 -4.640 22.041 1.00 92.75 95 ASP A O 1
ATOM 768 N N . GLU A 1 96 ? -17.383 -6.659 22.395 1.00 94.19 96 GLU A N 1
ATOM 769 C CA . GLU A 1 96 ? -17.661 -6.722 23.830 1.00 94.19 96 GLU A CA 1
ATOM 770 C C . GLU A 1 96 ? -16.955 -5.602 24.594 1.00 94.19 96 GLU A C 1
ATOM 772 O O . GLU A 1 96 ? -17.552 -4.983 25.474 1.00 94.19 96 GLU A O 1
ATOM 777 N N . SER A 1 97 ? -15.695 -5.305 24.264 1.00 94.38 97 SER A N 1
ATOM 778 C CA . SER A 1 97 ? -14.951 -4.214 24.905 1.00 94.38 97 SER A CA 1
ATOM 779 C C . SER A 1 97 ? -15.588 -2.856 24.609 1.00 94.38 97 SER A C 1
ATOM 781 O O . SER A 1 97 ? -15.759 -2.044 25.519 1.00 94.38 97 SER A O 1
ATOM 783 N N . ILE A 1 98 ? -15.995 -2.616 23.360 1.00 95.31 98 ILE A N 1
ATOM 784 C CA . ILE A 1 98 ? -16.664 -1.378 22.944 1.00 95.31 98 ILE A CA 1
ATOM 785 C C . ILE A 1 98 ? -18.046 -1.255 23.597 1.00 95.31 98 ILE A C 1
ATOM 787 O O . ILE A 1 98 ? -18.353 -0.214 24.180 1.00 95.31 98 ILE A O 1
ATOM 791 N N . GLN A 1 99 ? -18.854 -2.319 23.588 1.00 94.81 99 GLN A N 1
ATOM 792 C CA . GLN A 1 99 ? -20.163 -2.350 24.253 1.00 94.81 99 GLN A CA 1
ATOM 793 C C . GLN A 1 99 ? -20.039 -2.152 25.765 1.00 94.81 99 GLN A C 1
ATOM 795 O O . GLN A 1 99 ? -20.830 -1.433 26.382 1.00 94.81 99 GLN A O 1
ATOM 800 N N . LYS A 1 100 ? -19.014 -2.740 26.385 1.00 93.56 100 LYS A N 1
ATOM 801 C CA . LYS A 1 100 ? -18.738 -2.542 27.804 1.00 93.56 100 LYS A CA 1
ATOM 802 C C . LYS A 1 100 ? -18.351 -1.095 28.097 1.00 93.56 100 LYS A C 1
ATOM 804 O O . LYS A 1 100 ? -18.901 -0.511 29.023 1.00 93.56 100 LYS A O 1
ATOM 809 N N . LEU A 1 101 ? -17.475 -0.485 27.300 1.00 91.56 101 LEU A N 1
ATOM 810 C CA . LEU A 1 101 ? -17.127 0.931 27.458 1.00 91.56 101 LEU A CA 1
ATOM 811 C C . LEU A 1 101 ? -18.360 1.834 27.300 1.00 91.56 101 LEU A C 1
ATOM 813 O O . LEU A 1 101 ? -18.568 2.754 28.090 1.00 91.56 101 LEU A O 1
ATOM 817 N N . ARG A 1 102 ? -19.209 1.529 26.317 1.00 92.81 102 ARG A N 1
ATOM 818 C CA . ARG A 1 102 ? -20.465 2.236 26.066 1.00 92.81 102 ARG A CA 1
ATOM 819 C C . ARG A 1 102 ? -21.430 2.143 27.247 1.00 92.81 102 ARG A C 1
ATOM 821 O O . ARG A 1 102 ? -21.862 3.176 27.750 1.00 92.81 102 ARG A O 1
ATOM 828 N N . SER A 1 103 ? -21.707 0.936 27.736 1.00 91.88 103 SER A N 1
ATOM 829 C CA . SER A 1 103 ? -22.607 0.733 28.880 1.00 91.88 103 SER A CA 1
ATOM 830 C C . SER A 1 103 ? -22.092 1.401 30.160 1.00 91.88 103 SER A C 1
ATOM 832 O O . SER A 1 103 ? -22.880 1.954 30.923 1.00 91.88 103 SER A O 1
ATOM 834 N N . LEU A 1 104 ? -20.772 1.423 30.389 1.00 89.81 104 LEU A N 1
ATOM 835 C CA . LEU A 1 104 ? -20.190 2.138 31.528 1.00 89.81 104 LEU A CA 1
ATOM 836 C C . LEU A 1 104 ? -20.494 3.640 31.482 1.00 89.81 104 LEU A C 1
ATOM 838 O O . LEU A 1 104 ? -20.813 4.199 32.526 1.00 89.81 104 LEU A O 1
ATOM 842 N N . ILE A 1 105 ? -20.437 4.265 30.300 1.00 88.44 105 ILE A N 1
ATOM 843 C CA . ILE A 1 105 ? -20.757 5.688 30.087 1.00 88.44 105 ILE A CA 1
ATOM 844 C C . ILE A 1 105 ? -22.263 5.952 30.173 1.00 88.44 105 ILE A C 1
ATOM 846 O O . ILE A 1 105 ? -22.682 6.947 30.764 1.00 88.44 105 ILE A O 1
ATOM 850 N N . GLU A 1 106 ? -23.087 5.077 29.596 1.00 89.25 106 GLU A N 1
ATOM 851 C CA . GLU A 1 106 ? -24.550 5.208 29.629 1.00 89.25 106 GLU A CA 1
ATOM 852 C C . GLU A 1 106 ? -25.091 5.158 31.064 1.00 89.25 106 GLU A C 1
ATOM 854 O O . GLU A 1 106 ? -25.997 5.918 31.402 1.00 89.25 106 GLU A O 1
ATOM 859 N N . ASN A 1 107 ? -24.473 4.346 31.924 1.00 87.25 107 ASN A N 1
ATOM 860 C CA . ASN A 1 107 ? -24.837 4.220 33.333 1.00 87.25 107 ASN A CA 1
ATOM 861 C C . ASN A 1 107 ? -24.327 5.372 34.224 1.00 87.25 107 ASN A C 1
ATOM 863 O O . ASN A 1 107 ? -24.703 5.435 35.395 1.00 87.25 107 ASN A O 1
ATOM 867 N N . GLN A 1 108 ? -23.490 6.286 33.714 1.00 85.56 108 GLN A N 1
ATOM 868 C CA . GLN A 1 108 ? -23.059 7.458 34.483 1.00 85.56 108 GLN A CA 1
ATOM 869 C C . GLN A 1 108 ? -24.127 8.560 34.497 1.00 85.56 108 GLN A C 1
ATOM 871 O O . GLN A 1 108 ? -24.758 8.890 33.483 1.00 85.56 108 GLN A O 1
ATOM 876 N N . GLN A 1 109 ? -24.263 9.217 35.651 1.00 85.94 109 GLN A N 1
ATOM 877 C CA . GLN A 1 109 ? -25.081 10.421 35.798 1.00 85.94 109 GLN A CA 1
ATOM 878 C C . GLN A 1 109 ? -24.339 11.651 35.256 1.00 85.94 109 GLN A C 1
ATOM 880 O O . GLN A 1 109 ? -23.763 12.434 36.006 1.00 85.94 109 GLN A O 1
ATOM 885 N N . ILE A 1 110 ? -24.350 11.813 33.931 1.00 84.94 110 ILE A N 1
ATOM 886 C CA . ILE A 1 110 ? -23.737 12.944 33.219 1.00 84.94 110 ILE A CA 1
ATOM 887 C C . ILE A 1 110 ? -24.754 13.672 32.326 1.00 84.94 110 ILE A C 1
ATOM 889 O O . ILE A 1 110 ? -25.745 13.064 31.912 1.00 84.94 110 ILE A O 1
ATOM 893 N N . PRO A 1 111 ? -24.529 14.960 31.992 1.00 89.31 111 PRO A N 1
ATOM 894 C CA . PRO A 1 111 ? -25.394 15.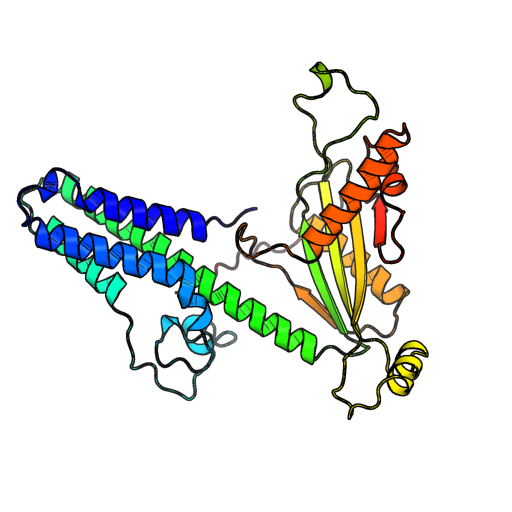693 31.071 1.00 89.31 111 PRO A CA 1
ATOM 895 C C . PRO A 1 111 ? -25.472 15.026 29.692 1.00 89.31 111 PRO A C 1
ATOM 897 O O . PRO A 1 111 ? -24.456 14.567 29.162 1.00 89.31 111 PRO A O 1
ATOM 900 N N . ASP A 1 112 ? -26.650 15.048 29.065 1.00 88.62 112 ASP A N 1
ATOM 901 C CA . ASP A 1 112 ? -26.900 14.382 27.775 1.00 88.62 112 ASP A CA 1
ATOM 902 C C . ASP A 1 112 ? -25.960 14.847 26.656 1.00 88.62 112 ASP A C 1
ATOM 904 O O . ASP A 1 112 ? -25.533 14.051 25.816 1.00 88.62 112 ASP A O 1
ATOM 908 N N . THR A 1 113 ? -25.580 16.127 26.662 1.00 89.00 113 THR A N 1
ATOM 909 C CA . THR A 1 113 ? -24.626 16.693 25.699 1.00 89.00 113 THR A CA 1
ATOM 910 C C . THR A 1 113 ? -23.234 16.079 25.843 1.00 89.00 113 THR A C 1
ATOM 912 O O . THR A 1 113 ? -22.594 15.750 24.842 1.00 89.00 113 THR A O 1
ATOM 915 N N . GLN A 1 114 ? -22.771 15.873 27.079 1.00 87.75 114 GLN A N 1
ATOM 916 C CA . GLN A 1 114 ? -21.497 15.212 27.351 1.00 87.75 114 GLN A CA 1
ATOM 917 C C . GLN A 1 114 ? -21.579 13.729 26.997 1.00 87.75 114 GLN A C 1
ATOM 919 O O . GLN A 1 114 ? -20.715 13.246 26.268 1.00 87.75 114 GLN A O 1
ATOM 924 N N . ARG A 1 115 ? -22.652 13.036 27.407 1.00 90.19 115 ARG A N 1
ATOM 925 C CA . ARG A 1 115 ? -22.879 11.626 27.054 1.00 90.19 115 ARG A CA 1
ATOM 926 C C . ARG A 1 115 ? -22.809 11.415 25.544 1.00 90.19 115 ARG A C 1
ATOM 928 O O . ARG A 1 115 ? -22.030 10.592 25.074 1.00 90.19 115 ARG A O 1
ATOM 935 N N . SER A 1 116 ? -23.539 12.226 24.781 1.00 91.31 116 SER A N 1
ATOM 936 C CA . SER A 1 116 ? -23.571 12.149 23.315 1.00 91.31 116 SER A CA 1
ATOM 937 C C . SER A 1 116 ? -22.185 12.329 22.693 1.00 91.31 116 SER A C 1
ATOM 939 O O . SER A 1 116 ? -21.817 11.599 21.775 1.00 91.31 116 SER A O 1
ATOM 941 N N . ARG A 1 117 ? -21.370 13.252 23.223 1.00 91.50 117 ARG A N 1
ATOM 942 C CA . ARG A 1 117 ? -19.989 13.463 22.761 1.00 91.50 117 ARG A CA 1
ATOM 943 C C . ARG A 1 117 ? -19.091 12.253 23.036 1.00 91.50 117 ARG A C 1
ATOM 945 O O . ARG A 1 117 ? -18.245 11.936 22.201 1.00 91.50 117 ARG A O 1
ATOM 952 N N . PHE A 1 118 ? -19.248 11.593 24.183 1.00 91.12 118 PHE A N 1
ATOM 953 C CA . PHE A 1 118 ? -18.494 10.378 24.507 1.00 91.12 118 PHE A CA 1
ATOM 954 C C . PHE A 1 118 ? -18.886 9.212 23.614 1.00 91.12 118 PHE A C 1
ATOM 956 O O . PHE A 1 118 ? -18.005 8.588 23.031 1.00 91.12 118 PHE A O 1
ATOM 963 N N . ILE A 1 119 ? -20.188 8.971 23.452 1.00 92.44 119 ILE A N 1
ATOM 964 C CA . ILE A 1 119 ? -20.684 7.922 22.561 1.00 92.44 119 ILE A CA 1
ATOM 965 C C . ILE A 1 119 ? -20.190 8.161 21.136 1.00 92.44 119 ILE A C 1
ATOM 967 O O . ILE A 1 119 ? -19.610 7.259 20.544 1.00 92.44 119 ILE A O 1
ATOM 971 N N . TYR A 1 120 ? -20.286 9.393 20.625 1.00 94.56 120 TYR A N 1
ATOM 972 C CA . TYR A 1 120 ? -19.731 9.732 19.315 1.00 94.56 120 TYR A CA 1
ATOM 973 C C . TYR A 1 120 ? -18.236 9.399 19.208 1.00 94.56 120 TYR A C 1
ATOM 975 O O . TYR A 1 120 ? -17.805 8.821 18.215 1.00 94.56 120 TYR A O 1
ATOM 983 N N . ARG A 1 121 ? -17.428 9.734 20.226 1.00 94.81 121 ARG A N 1
ATOM 984 C CA . ARG A 1 121 ? -15.996 9.396 20.228 1.00 94.81 121 ARG A CA 1
ATOM 985 C C . ARG A 1 121 ? -15.776 7.885 20.216 1.00 94.81 121 ARG A C 1
ATOM 987 O O . ARG A 1 121 ? -14.891 7.443 19.493 1.00 94.81 121 ARG A O 1
ATOM 994 N N . ILE A 1 122 ? -16.536 7.113 20.988 1.00 95.56 122 ILE A N 1
ATOM 995 C CA . ILE A 1 122 ? -16.419 5.648 21.014 1.00 95.56 122 ILE A CA 1
ATOM 996 C C . ILE A 1 122 ? -16.735 5.074 19.630 1.00 95.56 122 ILE A C 1
ATOM 998 O O . ILE A 1 122 ? -15.895 4.378 19.067 1.00 95.56 122 ILE A O 1
ATOM 1002 N N . GLU A 1 123 ? -17.886 5.432 19.059 1.00 96.06 123 GLU A N 1
ATOM 1003 C CA . GLU A 1 123 ? -18.336 4.928 17.755 1.00 96.06 123 GLU A CA 1
ATOM 1004 C C . GLU A 1 123 ? -17.375 5.335 16.629 1.00 96.06 123 GLU A C 1
ATOM 1006 O O . GLU A 1 123 ? -16.948 4.496 15.842 1.00 96.06 123 GLU A O 1
ATOM 1011 N N . HIS A 1 124 ? -16.928 6.595 16.607 1.00 96.81 124 HIS A N 1
ATOM 1012 C CA . HIS A 1 124 ? -15.971 7.068 15.607 1.00 96.81 124 HIS A CA 1
ATOM 1013 C C . HIS A 1 124 ? -14.643 6.296 15.650 1.00 96.81 124 HIS A C 1
ATOM 1015 O O . HIS A 1 124 ? -14.118 5.900 14.613 1.00 96.81 124 HIS A O 1
ATOM 1021 N N . ASN A 1 125 ? -14.090 6.058 16.845 1.00 97.12 125 ASN A N 1
ATOM 1022 C CA . ASN A 1 125 ? -12.843 5.301 16.980 1.00 97.12 125 ASN A CA 1
ATOM 1023 C C . ASN A 1 125 ? -13.046 3.813 16.661 1.00 97.12 125 ASN A C 1
ATOM 1025 O O . ASN A 1 125 ? -12.168 3.185 16.073 1.00 97.12 125 ASN A O 1
ATOM 1029 N N . TYR A 1 126 ? -14.205 3.253 16.999 1.00 96.75 126 TYR A N 1
ATOM 1030 C CA . TYR A 1 126 ? -14.559 1.892 16.615 1.00 96.75 126 TYR A CA 1
ATOM 1031 C C . TYR A 1 126 ? -14.655 1.736 15.087 1.00 96.75 126 TYR A C 1
ATOM 1033 O O . TYR A 1 126 ? -14.150 0.754 14.542 1.00 96.75 126 TYR A O 1
ATOM 1041 N N . ASP A 1 127 ? -15.198 2.728 14.378 1.00 96.19 127 ASP A N 1
ATOM 1042 C CA . ASP A 1 127 ? -15.215 2.753 12.912 1.00 96.19 127 ASP A CA 1
ATOM 1043 C C . ASP A 1 127 ? -13.810 2.812 12.303 1.00 96.19 127 ASP A C 1
ATOM 1045 O O . ASP A 1 127 ? -13.537 2.091 11.344 1.00 96.19 127 ASP A O 1
ATOM 1049 N N . LEU A 1 128 ? -12.888 3.595 12.875 1.00 95.88 128 LEU A N 1
ATOM 1050 C CA . LEU A 1 128 ? -11.487 3.614 12.431 1.00 95.88 128 LEU A CA 1
ATOM 1051 C C . LEU A 1 128 ? -10.806 2.247 12.611 1.00 95.88 128 LEU A C 1
ATOM 1053 O O . LEU A 1 128 ? -10.063 1.802 11.737 1.00 95.88 128 LEU A O 1
ATOM 1057 N N . ILE A 1 129 ? -11.090 1.543 13.711 1.00 95.69 129 ILE A N 1
ATOM 1058 C CA . ILE A 1 129 ? -10.561 0.192 13.953 1.00 95.69 129 ILE A CA 1
ATOM 1059 C C . ILE A 1 129 ? -11.146 -0.813 12.953 1.00 95.69 129 ILE A C 1
ATOM 1061 O O . ILE A 1 129 ? -10.405 -1.639 12.417 1.00 95.69 129 ILE A O 1
ATOM 1065 N N . LYS A 1 130 ? -12.450 -0.734 12.655 1.00 93.25 130 LYS A N 1
ATOM 1066 C CA . LYS A 1 130 ? -13.086 -1.566 11.620 1.00 93.25 130 LYS A CA 1
ATOM 1067 C C . LYS A 1 130 ? -12.477 -1.306 10.240 1.00 93.25 130 LYS A C 1
ATOM 1069 O O . LYS A 1 130 ? -12.124 -2.259 9.550 1.00 93.25 130 LYS A O 1
ATOM 1074 N N . GLN A 1 131 ? -12.239 -0.044 9.880 1.00 92.44 131 GLN A N 1
ATOM 1075 C CA . GLN A 1 131 ? -11.566 0.318 8.628 1.00 92.44 131 GLN A CA 1
ATOM 1076 C C . GLN A 1 131 ? -10.133 -0.224 8.555 1.00 92.44 131 GLN A C 1
ATOM 1078 O O . GLN A 1 131 ? -9.730 -0.739 7.511 1.00 92.44 131 GLN A O 1
ATOM 1083 N N . TRP A 1 132 ? -9.379 -0.170 9.658 1.00 92.62 132 TRP A N 1
ATOM 1084 C CA . TRP A 1 132 ? -8.052 -0.782 9.735 1.00 92.62 132 TRP A CA 1
ATOM 1085 C C . TRP A 1 132 ? -8.113 -2.298 9.532 1.00 92.62 132 TRP A C 1
ATOM 1087 O O . TRP A 1 132 ? -7.375 -2.850 8.719 1.00 92.62 132 TRP A O 1
ATOM 1097 N N . LYS A 1 133 ? -9.041 -2.976 10.203 1.00 92.19 133 LYS A N 1
ATOM 1098 C CA . LYS A 1 133 ? -9.253 -4.417 10.054 1.00 92.19 133 LYS A CA 1
ATOM 1099 C C . LYS A 1 133 ? -9.618 -4.807 8.615 1.00 92.19 133 LYS A C 1
ATOM 1101 O O . LYS A 1 133 ? -9.028 -5.738 8.066 1.00 92.19 133 LYS A O 1
ATOM 1106 N N . ALA A 1 134 ? -10.520 -4.062 7.979 1.00 90.81 134 ALA A N 1
ATOM 1107 C CA . ALA A 1 134 ? -10.889 -4.260 6.579 1.00 90.81 134 ALA A CA 1
ATOM 1108 C C . ALA A 1 134 ? -9.700 -4.010 5.630 1.00 90.81 134 ALA A C 1
ATOM 1110 O O . ALA A 1 134 ? -9.516 -4.729 4.650 1.00 90.81 134 ALA A O 1
ATOM 1111 N N . HIS A 1 135 ? -8.845 -3.030 5.937 1.00 89.75 135 HIS A N 1
ATOM 1112 C CA . HIS A 1 135 ? -7.604 -2.778 5.197 1.00 89.75 135 HIS A CA 1
ATOM 1113 C C . HIS A 1 135 ? -6.611 -3.945 5.290 1.00 89.75 135 HIS A C 1
ATOM 1115 O O . HIS A 1 135 ? -6.052 -4.361 4.274 1.00 89.75 135 HIS A O 1
ATOM 1121 N N . LEU A 1 136 ? -6.433 -4.528 6.479 1.00 90.50 136 LEU A N 1
ATOM 1122 C CA . LEU A 1 136 ? -5.589 -5.713 6.665 1.00 90.50 136 LEU A CA 1
ATOM 1123 C C . LEU A 1 136 ? -6.118 -6.912 5.862 1.00 90.50 136 LEU A C 1
ATOM 1125 O O . LEU A 1 136 ? -5.330 -7.589 5.205 1.00 90.50 136 LEU A O 1
ATOM 1129 N N . LEU A 1 137 ? -7.439 -7.124 5.860 1.00 91.50 137 LEU A N 1
ATOM 1130 C CA . LEU A 1 137 ? -8.103 -8.161 5.066 1.00 91.50 137 LEU A CA 1
ATOM 1131 C C . LEU A 1 137 ? -7.859 -7.978 3.561 1.00 91.50 137 LEU A C 1
ATOM 1133 O O . LEU A 1 137 ? -7.420 -8.911 2.889 1.00 91.50 137 LEU A O 1
ATOM 1137 N N . ARG A 1 138 ? -8.089 -6.765 3.036 1.00 89.25 138 ARG A N 1
ATOM 1138 C CA . ARG A 1 138 ? -7.830 -6.440 1.622 1.00 89.25 138 ARG A CA 1
ATOM 1139 C C . ARG A 1 138 ? -6.364 -6.638 1.251 1.00 89.25 138 ARG A C 1
ATOM 1141 O O . ARG A 1 138 ? -6.084 -7.144 0.170 1.00 89.25 138 ARG A O 1
ATOM 1148 N N . SER A 1 139 ? -5.446 -6.290 2.152 1.00 87.38 139 SER A N 1
ATOM 1149 C CA . SER A 1 139 ? -4.007 -6.458 1.930 1.00 87.38 139 SER A CA 1
ATOM 1150 C C . SER A 1 139 ? -3.623 -7.929 1.743 1.00 87.38 139 SER A C 1
ATOM 1152 O O . SER A 1 139 ? -2.886 -8.245 0.815 1.00 87.38 139 SER A O 1
ATOM 1154 N N . VAL A 1 140 ? -4.142 -8.831 2.587 1.00 89.50 140 VAL A N 1
ATOM 1155 C CA . VAL A 1 140 ? -3.886 -10.279 2.454 1.00 89.50 140 VAL A CA 1
ATOM 1156 C C . VAL A 1 140 ? -4.484 -10.811 1.153 1.00 89.50 140 VAL A C 1
ATOM 1158 O O . VAL A 1 140 ? -3.781 -11.441 0.372 1.00 89.50 140 VAL A O 1
ATOM 1161 N N . HIS A 1 141 ? -5.738 -10.465 0.856 1.00 89.56 141 HIS A N 1
ATOM 1162 C CA . HIS A 1 141 ? -6.389 -10.897 -0.382 1.00 89.56 141 HIS A CA 1
ATOM 1163 C C . HIS A 1 141 ? -5.650 -10.426 -1.650 1.00 89.56 141 HIS A C 1
ATOM 1165 O O . HIS A 1 141 ? -5.549 -11.155 -2.634 1.00 89.56 141 HIS A O 1
ATOM 1171 N N . GLN A 1 142 ? -5.095 -9.214 -1.635 1.00 86.50 142 GLN A N 1
ATOM 1172 C CA . GLN A 1 142 ? -4.308 -8.669 -2.743 1.00 86.50 142 GLN A CA 1
ATOM 1173 C C . GLN A 1 142 ? -2.937 -9.346 -2.898 1.00 86.50 142 GLN A C 1
ATOM 1175 O O . GLN A 1 142 ? -2.384 -9.386 -4.002 1.00 86.50 142 GLN A O 1
ATOM 1180 N N . ASP A 1 143 ? -2.357 -9.849 -1.809 1.00 86.44 143 ASP A N 1
ATOM 1181 C CA . ASP A 1 143 ? -1.153 -10.674 -1.868 1.00 86.44 143 ASP A CA 1
ATOM 1182 C C . ASP A 1 143 ? -1.469 -12.080 -2.399 1.00 86.44 143 ASP A C 1
ATOM 1184 O O . ASP A 1 143 ? -0.719 -12.559 -3.250 1.00 86.44 143 ASP A O 1
ATOM 1188 N N . ASP A 1 144 ? -2.597 -12.686 -2.015 1.00 88.69 144 ASP A N 1
ATOM 1189 C CA . ASP A 1 144 ? -3.070 -13.960 -2.583 1.00 88.69 144 ASP A CA 1
ATOM 1190 C C . ASP A 1 144 ? -3.303 -13.839 -4.095 1.00 88.69 144 ASP A C 1
ATOM 1192 O O . ASP A 1 144 ? -2.765 -14.619 -4.879 1.00 88.69 144 ASP A O 1
ATOM 1196 N N . ALA A 1 145 ? -4.016 -12.793 -4.530 1.00 87.56 145 ALA A N 1
ATOM 1197 C CA . ALA A 1 145 ? -4.239 -12.514 -5.949 1.00 87.56 145 ALA A CA 1
ATOM 1198 C C . ALA A 1 145 ? -2.922 -12.291 -6.714 1.00 87.56 145 ALA A C 1
ATOM 1200 O O . ALA A 1 145 ? -2.801 -12.643 -7.887 1.00 87.56 145 ALA A O 1
ATOM 1201 N N . ARG A 1 146 ? -1.901 -11.716 -6.063 1.00 88.00 146 ARG A N 1
ATOM 1202 C CA . ARG A 1 146 ? -0.566 -11.580 -6.660 1.00 88.00 146 ARG A CA 1
ATOM 1203 C C . A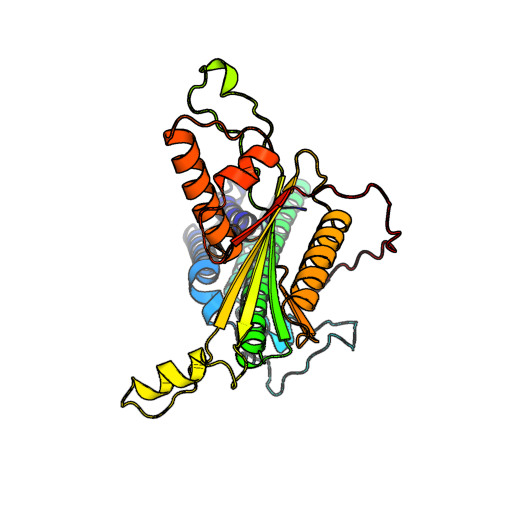RG A 1 146 ? 0.085 -12.946 -6.873 1.00 88.00 146 ARG A C 1
ATOM 1205 O O . ARG A 1 146 ? 0.690 -13.137 -7.926 1.00 88.00 146 ARG A O 1
ATOM 1212 N N . TYR A 1 147 ? 0.025 -13.845 -5.890 1.00 89.31 147 TYR A N 1
ATOM 1213 C CA . TYR A 1 147 ? 0.591 -15.190 -6.026 1.00 89.31 147 TYR A CA 1
ATOM 1214 C C . TYR A 1 147 ? -0.101 -15.970 -7.142 1.00 89.31 147 TYR A C 1
ATOM 1216 O O . TYR A 1 147 ? 0.592 -16.477 -8.018 1.00 89.31 147 TYR A O 1
ATOM 1224 N N . ASP A 1 148 ? -1.433 -15.935 -7.189 1.00 90.94 148 ASP A N 1
ATOM 1225 C CA . ASP A 1 148 ? -2.223 -16.566 -8.252 1.00 90.94 148 ASP A CA 1
ATOM 1226 C C . ASP A 1 148 ? -1.822 -16.058 -9.649 1.00 90.94 148 ASP A C 1
ATOM 1228 O O . ASP A 1 148 ? -1.578 -16.835 -10.573 1.00 90.94 148 ASP A O 1
ATOM 1232 N N . VAL A 1 149 ? -1.641 -14.741 -9.810 1.00 91.00 149 VAL A N 1
ATOM 1233 C CA . VAL A 1 149 ? -1.151 -14.183 -11.080 1.00 91.00 149 VAL A CA 1
ATOM 1234 C C . VAL A 1 149 ? 0.254 -14.683 -11.408 1.00 91.00 149 VAL A C 1
ATOM 1236 O O . VAL A 1 149 ? 0.499 -15.038 -12.557 1.00 91.00 149 VAL A O 1
ATOM 1239 N N . LEU A 1 150 ? 1.179 -14.694 -10.442 1.00 89.94 150 LEU A N 1
ATOM 1240 C CA . LEU A 1 150 ? 2.563 -15.127 -10.6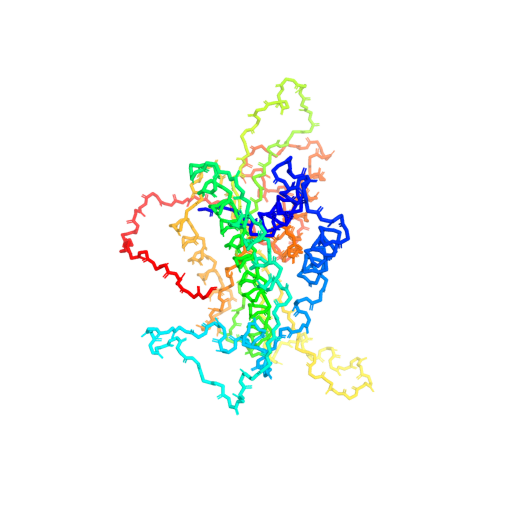59 1.00 89.94 150 LEU A CA 1
ATOM 1241 C C . LEU A 1 150 ? 2.650 -16.602 -11.073 1.00 89.94 150 LEU A C 1
ATOM 1243 O O . LEU A 1 150 ? 3.375 -16.905 -12.020 1.00 89.94 150 LEU A O 1
ATOM 1247 N N . GLU A 1 151 ? 1.894 -17.483 -10.418 1.00 90.31 151 GLU A N 1
ATOM 1248 C CA . GLU A 1 151 ? 1.826 -18.914 -10.747 1.00 90.31 151 GLU A CA 1
ATOM 1249 C C . GLU A 1 151 ? 1.272 -19.142 -12.159 1.00 90.31 151 GLU A C 1
ATOM 1251 O O . GLU A 1 151 ? 1.782 -19.975 -12.907 1.00 90.31 151 GLU A O 1
ATOM 1256 N N . ASN A 1 152 ? 0.293 -18.334 -12.573 1.00 90.38 152 ASN A N 1
ATOM 1257 C CA . ASN A 1 152 ? -0.336 -18.430 -13.890 1.00 90.38 152 ASN A CA 1
ATOM 1258 C C . ASN A 1 152 ? 0.352 -17.594 -14.991 1.00 90.38 152 ASN A C 1
ATOM 1260 O O . ASN A 1 152 ? -0.118 -17.573 -16.139 1.00 90.38 152 ASN A O 1
ATOM 1264 N N . LEU A 1 153 ? 1.466 -16.906 -14.693 1.00 90.62 153 LEU A N 1
ATOM 1265 C CA . LEU A 1 153 ? 2.210 -16.151 -15.704 1.00 90.62 153 LEU A CA 1
ATOM 1266 C C . LEU A 1 153 ? 2.788 -17.087 -16.776 1.00 90.62 153 LEU A C 1
ATOM 1268 O O . LEU A 1 153 ? 3.521 -18.035 -16.503 1.00 90.62 153 LEU A O 1
ATOM 1272 N N . ASN A 1 154 ? 2.531 -16.743 -18.032 1.00 89.50 154 ASN A N 1
ATOM 1273 C CA . ASN A 1 154 ? 3.074 -17.406 -19.210 1.00 89.50 154 ASN A CA 1
ATOM 1274 C C . ASN A 1 154 ? 3.740 -16.404 -20.171 1.00 89.50 154 ASN A C 1
ATOM 1276 O O . ASN A 1 154 ? 3.703 -15.189 -19.969 1.00 89.50 154 ASN A O 1
ATOM 1280 N N . ALA A 1 155 ? 4.314 -16.914 -21.266 1.00 87.81 155 ALA A N 1
ATOM 1281 C CA . ALA A 1 155 ? 5.041 -16.112 -22.255 1.00 87.81 155 ALA A CA 1
ATOM 1282 C C . ALA A 1 155 ? 4.208 -14.989 -22.913 1.00 87.81 155 ALA A C 1
ATOM 1284 O O . ALA A 1 155 ? 4.784 -14.047 -23.452 1.00 87.81 155 ALA A O 1
ATOM 1285 N N . LYS A 1 156 ? 2.872 -15.072 -22.872 1.00 91.75 156 LYS A N 1
ATOM 1286 C CA . LYS A 1 156 ? 1.949 -14.076 -23.434 1.00 91.75 156 LYS A CA 1
ATOM 1287 C C . LYS A 1 156 ? 1.412 -13.089 -22.396 1.00 91.75 156 LYS A C 1
ATOM 1289 O O . LYS A 1 156 ? 0.651 -12.193 -22.757 1.00 91.75 156 LYS A O 1
ATOM 1294 N N . SER A 1 157 ? 1.763 -13.237 -21.124 1.00 92.75 157 SER A N 1
ATOM 1295 C CA . SER A 1 157 ? 1.240 -12.412 -20.032 1.00 92.75 157 SER A CA 1
ATOM 1296 C C . SER A 1 157 ? 2.352 -11.717 -19.257 1.00 92.75 157 SER A C 1
ATOM 1298 O O . SER A 1 157 ? 3.447 -12.257 -19.108 1.00 92.75 157 SER A O 1
ATOM 1300 N N . VAL A 1 158 ? 2.059 -10.534 -18.721 1.00 94.00 158 VAL A N 1
ATOM 1301 C CA . VAL A 1 158 ? 2.973 -9.793 -17.842 1.00 94.00 158 VAL A CA 1
ATOM 1302 C C . VAL A 1 158 ? 2.260 -9.273 -16.604 1.00 94.00 158 VAL A C 1
ATOM 1304 O O . VAL A 1 158 ? 1.088 -8.910 -16.674 1.00 94.00 158 VAL A O 1
ATOM 1307 N N . LEU A 1 159 ? 2.989 -9.174 -15.493 1.00 93.88 159 LEU A N 1
ATOM 1308 C CA . LEU A 1 159 ? 2.545 -8.497 -14.277 1.00 93.88 159 LEU A CA 1
ATOM 1309 C C . LEU A 1 159 ? 3.268 -7.153 -14.143 1.00 93.88 159 LEU A C 1
ATOM 1311 O O . LEU A 1 159 ? 4.498 -7.091 -14.191 1.00 93.88 159 LEU A O 1
ATOM 1315 N N . LEU A 1 160 ? 2.501 -6.078 -13.974 1.00 93.12 160 LEU A N 1
ATOM 1316 C CA . LEU A 1 160 ? 2.988 -4.706 -13.863 1.00 93.12 160 LEU A CA 1
ATOM 1317 C C . LEU A 1 160 ? 2.711 -4.161 -12.461 1.00 93.12 160 LEU A C 1
ATOM 1319 O O . LEU A 1 160 ? 1.557 -4.102 -12.054 1.00 93.12 160 LEU A O 1
ATOM 1323 N N . TYR A 1 161 ? 3.745 -3.695 -11.766 1.00 90.62 161 TYR A N 1
ATOM 1324 C CA . TYR A 1 161 ? 3.613 -2.839 -10.584 1.00 90.62 161 TYR A CA 1
ATOM 1325 C C . TYR A 1 161 ? 3.823 -1.405 -11.028 1.00 90.62 161 TYR A C 1
ATOM 1327 O O . TYR A 1 161 ? 4.807 -1.118 -11.713 1.00 90.62 161 TYR A O 1
ATOM 1335 N N . MET A 1 162 ? 2.918 -0.512 -10.655 1.00 89.00 162 MET A N 1
ATOM 1336 C CA . MET A 1 162 ? 2.967 0.891 -11.046 1.00 89.00 162 MET A CA 1
ATOM 1337 C C . MET A 1 162 ? 2.872 1.764 -9.811 1.00 89.00 162 MET A C 1
ATOM 1339 O O . MET A 1 162 ? 1.873 1.691 -9.103 1.00 89.00 162 MET A O 1
ATOM 1343 N N . ASP A 1 163 ? 3.881 2.603 -9.584 1.00 88.06 163 ASP A N 1
ATOM 1344 C CA . ASP A 1 163 ? 3.856 3.508 -8.442 1.00 88.06 163 ASP A CA 1
ATOM 1345 C C . ASP A 1 163 ? 4.563 4.848 -8.700 1.00 88.06 163 ASP A C 1
ATOM 1347 O O . ASP A 1 163 ? 5.525 4.969 -9.474 1.00 88.06 163 ASP A O 1
ATOM 1351 N N . TRP A 1 164 ? 4.064 5.880 -8.019 1.00 88.50 164 TRP A N 1
ATOM 1352 C CA . TRP A 1 164 ? 4.703 7.181 -7.918 1.00 88.50 164 TRP A CA 1
ATOM 1353 C C . TRP A 1 164 ? 5.767 7.156 -6.833 1.00 88.50 164 TRP A C 1
ATOM 1355 O O . TRP A 1 164 ? 5.475 7.170 -5.642 1.00 88.50 164 TRP A O 1
ATOM 1365 N N . ALA A 1 165 ? 7.024 7.299 -7.236 1.00 88.69 165 ALA A N 1
ATOM 1366 C CA . ALA A 1 165 ? 8.072 7.510 -6.259 1.00 88.69 165 ALA A CA 1
ATOM 1367 C C . ALA A 1 165 ? 7.936 8.887 -5.588 1.00 88.69 165 ALA A C 1
ATOM 1369 O O . ALA A 1 165 ? 7.579 9.894 -6.218 1.00 88.69 165 ALA A O 1
ATOM 1370 N N . MET A 1 166 ? 8.335 8.959 -4.312 1.00 86.56 166 MET A N 1
ATOM 1371 C CA . MET A 1 166 ? 8.547 10.236 -3.625 1.00 86.56 166 MET A CA 1
ATOM 1372 C C . MET A 1 166 ? 9.380 11.171 -4.502 1.00 86.56 166 MET A C 1
ATOM 1374 O O . MET A 1 166 ? 10.429 10.762 -5.012 1.00 86.56 166 MET A O 1
ATOM 1378 N N . LYS A 1 167 ? 8.933 12.425 -4.645 1.00 88.62 167 LYS A N 1
ATOM 1379 C CA . LYS A 1 167 ? 9.547 13.403 -5.552 1.00 88.62 167 LYS A CA 1
ATOM 1380 C C . LYS A 1 167 ? 11.070 13.422 -5.432 1.00 88.62 167 LYS A C 1
ATOM 1382 O O . LYS A 1 167 ? 11.623 13.515 -4.336 1.00 88.62 167 LYS A O 1
ATOM 1387 N N . PHE A 1 168 ? 11.740 13.357 -6.575 1.00 90.06 168 PHE A N 1
ATOM 1388 C CA . PHE A 1 168 ? 13.190 13.419 -6.637 1.00 90.06 168 PHE A CA 1
ATOM 1389 C C . PHE A 1 168 ? 13.643 14.859 -6.403 1.00 90.06 168 PHE A C 1
ATOM 1391 O O . PHE A 1 168 ? 13.249 15.758 -7.141 1.00 90.06 168 PHE A O 1
ATOM 1398 N N . LEU A 1 169 ? 14.456 15.099 -5.378 1.00 90.12 169 LEU A N 1
ATOM 1399 C CA . LEU A 1 169 ? 15.005 16.427 -5.127 1.00 90.12 169 LEU A CA 1
ATOM 1400 C C . LEU A 1 169 ? 16.241 16.649 -6.011 1.00 90.12 169 LEU A C 1
ATOM 1402 O O . LEU A 1 169 ? 17.167 15.844 -5.924 1.00 90.12 169 LEU A O 1
ATOM 1406 N N . PRO A 1 170 ? 16.289 17.732 -6.812 1.00 89.06 170 PRO A N 1
ATOM 1407 C CA . PRO A 1 170 ? 17.476 18.143 -7.558 1.00 89.06 170 PRO A CA 1
ATOM 1408 C C . PRO A 1 170 ? 18.756 18.106 -6.717 1.00 89.06 170 PRO A C 1
ATOM 1410 O O . PRO A 1 170 ? 18.791 18.645 -5.606 1.00 89.06 170 PRO A O 1
ATOM 1413 N N . MET A 1 171 ? 19.814 17.507 -7.258 1.00 89.38 171 MET A N 1
ATOM 1414 C CA . MET A 1 171 ? 21.117 17.364 -6.611 1.00 89.38 171 MET A CA 1
ATOM 1415 C C . MET A 1 171 ? 22.188 18.109 -7.410 1.00 89.38 171 MET A C 1
ATOM 1417 O O . MET A 1 171 ? 22.235 18.021 -8.635 1.00 89.38 171 MET A O 1
ATOM 1421 N N . LYS A 1 172 ? 23.071 18.823 -6.713 1.00 86.94 172 LYS A N 1
ATOM 1422 C CA . LYS A 1 172 ? 24.274 19.437 -7.288 1.00 86.94 172 LYS A CA 1
ATOM 1423 C C . LYS A 1 172 ? 25.498 18.875 -6.576 1.00 86.94 172 LYS A C 1
ATOM 1425 O O . LYS A 1 172 ? 25.420 18.609 -5.379 1.00 86.94 172 LYS A O 1
ATOM 1430 N N . TYR A 1 173 ? 26.623 18.759 -7.278 1.00 88.56 173 TYR A N 1
ATOM 1431 C CA . TYR A 1 173 ? 27.895 18.351 -6.663 1.00 88.56 173 TYR A CA 1
ATOM 1432 C C . TYR A 1 173 ? 28.331 19.324 -5.558 1.00 88.56 173 TYR A C 1
ATOM 1434 O O . TYR A 1 173 ? 28.840 18.926 -4.512 1.00 88.56 173 TYR A O 1
ATOM 1442 N N . ARG A 1 174 ? 28.108 20.623 -5.778 1.00 85.38 174 ARG A N 1
ATOM 1443 C CA . ARG A 1 174 ? 28.306 21.668 -4.773 1.00 85.38 174 ARG A CA 1
ATOM 1444 C C . ARG A 1 174 ? 27.064 22.521 -4.682 1.00 85.38 174 ARG A C 1
ATOM 1446 O O . ARG A 1 174 ? 26.566 23.011 -5.694 1.00 85.38 174 ARG A O 1
ATOM 1453 N N . GLU A 1 175 ? 26.602 22.723 -3.460 1.00 84.06 175 GLU A N 1
ATOM 1454 C CA . GLU A 1 175 ? 25.411 23.503 -3.191 1.00 84.06 175 GLU A CA 1
ATOM 1455 C C . GLU A 1 175 ? 25.618 24.397 -1.977 1.00 84.06 175 GLU A C 1
ATOM 1457 O O . GLU A 1 175 ? 26.129 23.965 -0.943 1.00 84.06 175 GLU A O 1
ATOM 1462 N N . ALA A 1 176 ? 25.236 25.664 -2.112 1.00 81.88 176 ALA A N 1
ATOM 1463 C CA . ALA A 1 176 ? 25.258 26.587 -0.991 1.00 81.88 176 ALA A CA 1
ATOM 1464 C C . ALA A 1 176 ? 24.118 26.254 -0.019 1.00 81.88 176 ALA A C 1
ATOM 1466 O O . ALA A 1 176 ? 23.013 25.920 -0.441 1.00 81.88 176 ALA A O 1
ATOM 1467 N N . GLN A 1 177 ? 24.336 26.451 1.282 1.00 77.44 177 GLN A N 1
ATOM 1468 C CA . GLN A 1 177 ? 23.337 26.164 2.322 1.00 77.44 177 GLN A CA 1
ATOM 1469 C C . GLN A 1 177 ? 21.980 26.860 2.084 1.00 77.44 177 GLN A C 1
ATOM 1471 O O . GLN A 1 177 ? 20.935 26.314 2.420 1.00 77.44 177 GLN A O 1
ATOM 1476 N N . ARG A 1 178 ? 21.970 28.041 1.449 1.00 79.31 178 ARG A N 1
ATOM 1477 C CA . ARG A 1 178 ? 20.736 28.761 1.077 1.00 79.31 178 ARG A CA 1
ATOM 1478 C C . ARG A 1 178 ? 19.927 28.087 -0.038 1.00 79.31 178 ARG A C 1
ATOM 1480 O O . ARG A 1 178 ? 18.720 28.268 -0.100 1.00 79.31 178 ARG A O 1
ATOM 1487 N N . GLU A 1 179 ? 20.582 27.330 -0.916 1.00 72.94 179 GLU A N 1
ATOM 1488 C CA . GLU A 1 179 ? 19.950 26.612 -2.035 1.00 72.94 179 GLU A CA 1
ATOM 1489 C C . GLU A 1 179 ? 19.384 25.252 -1.598 1.00 72.94 179 GLU A C 1
ATOM 1491 O O . GLU A 1 179 ? 18.633 24.615 -2.335 1.00 72.94 179 GLU A O 1
ATOM 1496 N N . PHE A 1 180 ? 19.716 24.820 -0.378 1.00 67.81 180 PHE A N 1
ATOM 1497 C CA . PHE A 1 180 ? 19.211 23.592 0.224 1.00 67.81 180 PHE A CA 1
ATOM 1498 C C . PHE A 1 180 ? 17.708 23.672 0.541 1.00 67.81 180 PHE A C 1
ATOM 1500 O O . PHE A 1 180 ? 16.980 22.689 0.386 1.00 67.81 180 PHE A O 1
ATOM 1507 N N . PHE A 1 181 ? 17.225 24.842 0.970 1.00 69.62 181 PHE A N 1
ATOM 1508 C CA . PHE A 1 181 ? 15.852 25.017 1.439 1.00 69.62 181 PHE A CA 1
ATOM 1509 C C . PHE A 1 181 ? 14.870 25.300 0.294 1.00 69.62 181 PHE A C 1
ATOM 1511 O O . PHE A 1 181 ? 15.117 26.128 -0.577 1.00 69.62 181 PHE A O 1
ATOM 1518 N N . GLY A 1 182 ? 13.712 24.628 0.319 1.00 67.75 182 GLY A N 1
ATOM 1519 C CA . GLY A 1 182 ? 12.581 24.932 -0.570 1.00 67.75 182 GLY A CA 1
ATOM 1520 C C . GLY A 1 182 ? 12.672 24.362 -1.990 1.00 67.75 182 GLY A C 1
ATOM 1521 O O . GLY A 1 182 ? 11.917 24.788 -2.867 1.00 67.75 182 GLY A O 1
ATOM 1522 N N . LYS A 1 183 ? 13.561 23.393 -2.241 1.00 76.69 183 LYS A N 1
ATOM 1523 C CA . LYS A 1 183 ? 13.667 22.749 -3.556 1.00 76.69 183 LYS A CA 1
ATOM 1524 C C . LYS A 1 183 ? 12.350 22.120 -3.991 1.00 76.69 183 LYS A C 1
ATOM 1526 O O . LYS A 1 183 ? 11.741 21.323 -3.278 1.00 76.69 183 LYS A O 1
ATOM 1531 N N . ARG A 1 184 ? 11.956 22.415 -5.228 1.00 82.12 184 ARG A N 1
ATOM 1532 C CA . ARG A 1 184 ? 10.861 21.714 -5.896 1.00 82.12 184 ARG A CA 1
ATOM 1533 C C . ARG A 1 184 ? 11.383 20.388 -6.431 1.00 82.12 184 ARG A C 1
ATOM 1535 O O . ARG A 1 184 ? 12.277 20.366 -7.269 1.00 82.12 184 ARG A O 1
ATOM 1542 N N . GLY A 1 185 ? 10.832 19.290 -5.925 1.00 87.75 185 GLY A N 1
ATOM 1543 C CA . GLY A 1 185 ? 11.164 17.962 -6.424 1.00 87.75 185 GLY A CA 1
ATOM 1544 C C . GLY A 1 185 ? 10.510 17.658 -7.775 1.00 87.75 185 GLY A C 1
ATOM 1545 O O . GLY A 1 185 ? 9.377 18.079 -8.034 1.00 87.75 185 GLY A O 1
ATOM 1546 N N . LEU A 1 186 ? 11.214 16.889 -8.601 1.00 89.75 186 LEU A N 1
ATOM 1547 C CA . LEU A 1 186 ? 10.738 16.337 -9.863 1.00 89.75 186 LEU A CA 1
ATOM 1548 C C . LEU A 1 186 ? 9.811 15.149 -9.603 1.00 89.75 186 LEU A C 1
ATOM 1550 O O . LEU A 1 186 ? 10.025 14.351 -8.685 1.00 89.75 186 LEU A O 1
ATOM 1554 N N . SER A 1 187 ? 8.763 15.036 -10.414 1.00 91.69 187 SER A N 1
ATOM 1555 C CA . SER A 1 187 ? 7.832 13.909 -10.322 1.00 91.69 187 SER A CA 1
ATOM 1556 C C . SER A 1 187 ? 8.324 12.780 -11.208 1.00 91.69 187 SER A C 1
ATOM 1558 O O . SER A 1 187 ? 8.744 13.022 -12.335 1.00 91.69 187 SER A O 1
ATOM 1560 N N . TRP A 1 188 ? 8.250 11.554 -10.712 1.00 92.56 188 TRP A N 1
ATOM 1561 C CA . TRP A 1 188 ? 8.703 10.378 -11.434 1.00 92.56 188 TRP A CA 1
ATOM 1562 C C . TRP A 1 188 ? 7.903 9.161 -11.019 1.00 92.56 188 TRP A C 1
ATOM 1564 O O . TRP A 1 188 ? 7.450 9.058 -9.881 1.00 92.56 188 TRP A O 1
ATOM 1574 N N . HIS A 1 189 ? 7.711 8.276 -11.981 1.00 92.06 189 HIS A N 1
ATOM 1575 C CA . HIS A 1 189 ? 6.881 7.098 -11.857 1.00 92.06 189 HIS A CA 1
ATOM 1576 C C . HIS A 1 189 ? 7.670 5.879 -12.316 1.00 92.06 189 HIS A C 1
ATOM 1578 O O . HIS A 1 189 ? 8.406 5.939 -13.307 1.00 92.06 189 HIS A O 1
ATOM 1584 N N . LEU A 1 190 ? 7.495 4.772 -11.606 1.00 91.56 190 LEU A N 1
ATOM 1585 C CA . LEU A 1 190 ? 8.154 3.506 -11.882 1.00 91.56 190 LEU A CA 1
ATOM 1586 C C . LEU A 1 190 ? 7.105 2.482 -12.284 1.00 91.56 190 LEU A C 1
ATOM 1588 O O . LEU A 1 190 ? 6.069 2.354 -11.643 1.00 91.56 190 LEU A O 1
ATOM 1592 N N . THR A 1 191 ? 7.378 1.774 -13.375 1.00 92.69 191 THR A N 1
ATOM 1593 C CA . THR A 1 191 ? 6.625 0.581 -13.757 1.00 92.69 191 THR A CA 1
ATOM 1594 C C . THR A 1 191 ? 7.565 -0.608 -13.748 1.00 92.69 191 THR A C 1
ATOM 1596 O O . THR A 1 191 ? 8.445 -0.709 -14.608 1.00 92.69 191 THR A O 1
ATOM 1599 N N . TYR A 1 192 ? 7.408 -1.483 -12.763 1.00 92.06 192 TYR A N 1
ATOM 1600 C CA . TYR A 1 192 ? 8.176 -2.713 -12.637 1.00 92.06 192 TYR A CA 1
ATOM 1601 C C . TYR A 1 192 ? 7.417 -3.861 -13.299 1.00 92.06 192 TYR A C 1
ATOM 1603 O O . TYR A 1 192 ? 6.269 -4.134 -12.961 1.00 92.06 192 TYR A O 1
ATOM 1611 N N . VAL A 1 193 ? 8.058 -4.520 -14.257 1.00 92.88 193 VAL A N 1
ATOM 1612 C CA . VAL A 1 193 ? 7.472 -5.570 -15.090 1.00 92.88 193 VAL A CA 1
ATOM 1613 C C . VAL A 1 193 ? 8.077 -6.908 -14.714 1.00 92.88 193 VAL A C 1
ATOM 1615 O O . VAL A 1 193 ? 9.302 -7.035 -14.665 1.00 92.88 193 VAL A O 1
ATOM 1618 N N . ILE A 1 194 ? 7.216 -7.898 -14.500 1.00 92.50 194 ILE A N 1
ATOM 1619 C CA . ILE A 1 194 ? 7.570 -9.305 -14.331 1.00 92.50 194 ILE A CA 1
ATOM 1620 C C . ILE A 1 194 ? 6.979 -10.084 -15.502 1.00 92.50 194 ILE A C 1
ATOM 1622 O O . ILE A 1 194 ? 5.794 -9.945 -15.814 1.00 92.50 194 ILE A O 1
ATOM 1626 N N . ARG A 1 195 ? 7.801 -10.911 -16.145 1.00 90.38 195 ARG A N 1
ATOM 1627 C CA . ARG A 1 195 ? 7.366 -11.873 -17.162 1.00 90.38 195 ARG A CA 1
ATOM 1628 C C . ARG A 1 195 ? 8.107 -13.188 -16.997 1.00 90.38 195 ARG A C 1
ATOM 1630 O O . ARG A 1 195 ? 9.183 -13.207 -16.413 1.00 90.38 195 ARG A O 1
ATOM 1637 N N . THR A 1 196 ? 7.595 -14.265 -17.566 1.00 87.75 196 THR A N 1
ATOM 1638 C CA . THR A 1 196 ? 8.355 -15.513 -17.691 1.00 87.75 196 THR A CA 1
ATOM 1639 C C . THR A 1 196 ? 9.135 -15.542 -18.994 1.00 87.75 196 THR A C 1
ATOM 1641 O O . THR A 1 196 ? 8.674 -15.020 -20.014 1.00 87.75 196 THR A O 1
ATOM 1644 N N . HIS A 1 197 ? 10.294 -16.197 -18.997 1.00 72.75 197 HIS A N 1
ATOM 1645 C CA . HIS A 1 197 ? 10.959 -16.498 -20.260 1.00 72.75 197 HIS A CA 1
ATOM 1646 C C . HIS A 1 197 ? 10.107 -17.440 -21.127 1.00 72.75 197 HIS A C 1
ATOM 1648 O O . HIS A 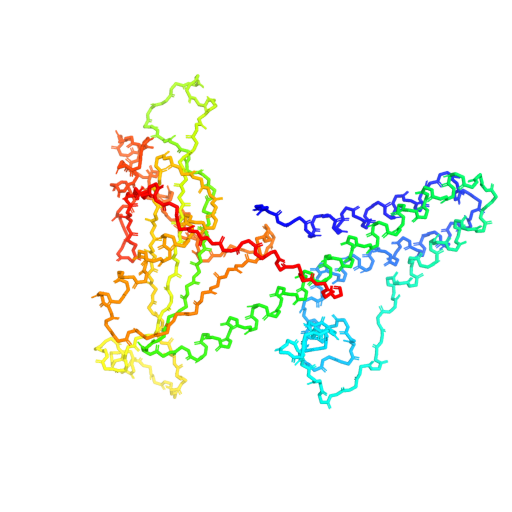1 197 ? 9.463 -18.349 -20.599 1.00 72.75 197 HIS A O 1
ATOM 1654 N N . PRO A 1 198 ? 10.124 -17.276 -22.464 1.00 65.81 198 PRO A N 1
ATOM 1655 C CA . PRO A 1 198 ? 9.617 -18.307 -23.354 1.00 65.81 198 PRO A CA 1
ATOM 1656 C C . PRO A 1 198 ? 10.407 -19.607 -23.130 1.00 65.81 198 PRO A C 1
ATOM 1658 O O . PRO A 1 198 ? 11.634 -19.538 -22.994 1.00 65.81 198 PRO A O 1
ATOM 1661 N N . PRO A 1 199 ? 9.759 -20.784 -23.161 1.00 60.66 199 PRO A N 1
ATOM 1662 C CA . PRO A 1 199 ? 10.439 -22.072 -22.985 1.00 60.66 199 PRO A CA 1
ATOM 1663 C C . PRO A 1 199 ? 11.521 -22.333 -24.051 1.00 60.66 199 PRO A C 1
ATOM 1665 O O . PRO A 1 199 ? 12.441 -23.110 -23.832 1.00 60.66 199 PRO A O 1
ATOM 1668 N N . SER A 1 200 ? 11.458 -21.639 -25.192 1.00 58.62 200 SER A N 1
ATOM 1669 C CA . SER A 1 200 ? 12.448 -21.680 -26.275 1.00 58.62 200 SER A CA 1
ATOM 1670 C C . SER A 1 200 ? 13.657 -20.751 -26.080 1.00 58.62 200 SER A C 1
ATOM 1672 O O . SER A 1 200 ? 14.502 -20.653 -26.970 1.00 58.62 200 SER A O 1
ATOM 1674 N N . SER A 1 201 ? 13.757 -20.035 -24.956 1.00 60.59 201 SER A N 1
ATOM 1675 C CA . SER A 1 201 ? 14.896 -19.154 -24.690 1.00 60.59 201 SER A CA 1
ATOM 1676 C C . SER A 1 201 ? 16.161 -19.977 -24.410 1.00 60.59 201 SER A C 1
ATOM 1678 O O . SER A 1 201 ? 16.127 -20.834 -23.523 1.00 60.59 201 SER A O 1
ATOM 1680 N N . PRO A 1 202 ? 17.311 -19.679 -25.048 1.00 58.28 202 PRO A N 1
ATOM 1681 C CA . PRO A 1 202 ? 18.576 -20.373 -24.776 1.00 58.28 202 PRO A CA 1
ATOM 1682 C C . PRO A 1 202 ? 19.015 -20.273 -23.303 1.00 58.28 202 PRO A C 1
ATOM 1684 O O . PRO A 1 202 ? 19.790 -21.098 -22.828 1.00 58.28 202 PRO A O 1
ATOM 1687 N N . PHE A 1 203 ? 18.487 -19.299 -22.553 1.00 55.28 203 PHE A N 1
ATOM 1688 C CA . PHE A 1 203 ? 18.711 -19.164 -21.113 1.00 55.28 203 PHE A CA 1
ATOM 1689 C C . PHE A 1 203 ? 17.986 -20.237 -20.278 1.00 55.28 203 PHE A C 1
ATOM 1691 O O . PHE A 1 203 ? 18.514 -20.672 -19.258 1.00 55.28 203 PHE A O 1
ATOM 1698 N N . SER A 1 204 ? 16.813 -20.708 -20.722 1.00 51.69 204 SER A N 1
ATOM 1699 C CA . SER A 1 204 ? 16.041 -21.746 -20.024 1.00 51.69 204 SER A CA 1
ATOM 1700 C C . SER A 1 204 ? 16.731 -23.112 -20.099 1.00 51.69 204 SER A C 1
ATOM 1702 O O . SER A 1 204 ? 16.714 -23.850 -19.118 1.00 51.69 204 SER A O 1
ATOM 1704 N N . THR A 1 205 ? 17.402 -23.407 -21.218 1.00 54.12 205 THR A N 1
ATOM 1705 C CA . THR A 1 205 ? 18.123 -24.669 -21.473 1.00 54.12 205 THR A CA 1
ATOM 1706 C C . THR A 1 205 ? 19.449 -24.778 -20.709 1.00 54.12 205 THR A C 1
ATOM 1708 O O . THR A 1 205 ? 19.861 -25.873 -20.333 1.00 54.12 205 THR A O 1
ATOM 1711 N N . LEU A 1 206 ? 20.133 -23.655 -20.456 1.00 53.31 206 LEU A N 1
ATOM 1712 C CA . LEU A 1 206 ? 21.424 -23.659 -19.757 1.00 53.31 206 LEU A CA 1
ATOM 1713 C C . LEU A 1 206 ? 21.284 -23.995 -18.266 1.00 53.31 206 LEU A C 1
ATOM 1715 O O . LEU A 1 206 ? 22.131 -24.704 -17.727 1.00 53.31 206 LEU A O 1
ATOM 1719 N N . LEU A 1 207 ? 20.213 -23.555 -17.599 1.00 51.56 207 LEU A N 1
ATOM 1720 C CA . LEU A 1 207 ? 20.027 -23.827 -16.169 1.00 51.56 207 LEU A CA 1
ATOM 1721 C C . LEU A 1 207 ? 19.614 -25.277 -15.882 1.00 51.56 207 LEU A C 1
ATOM 1723 O O . LEU A 1 207 ? 20.108 -25.859 -14.915 1.00 51.56 207 LEU A O 1
ATOM 1727 N N . SER A 1 208 ? 18.791 -25.886 -16.744 1.00 50.28 208 SER A N 1
ATOM 1728 C CA . SER A 1 208 ? 18.324 -27.277 -16.588 1.00 50.28 208 SER A CA 1
ATOM 1729 C C . SER A 1 208 ? 19.465 -28.301 -16.635 1.00 50.28 208 SER A C 1
ATOM 1731 O O . SER A 1 208 ? 19.323 -29.404 -16.121 1.00 50.28 208 SER A O 1
ATOM 1733 N N . SER A 1 209 ? 20.610 -27.937 -17.220 1.00 51.88 209 SER A N 1
ATOM 1734 C CA . SER A 1 209 ? 21.805 -28.790 -17.275 1.00 51.88 209 SER A CA 1
ATOM 1735 C C . SER A 1 209 ? 22.693 -28.746 -16.021 1.00 51.88 209 SER A C 1
ATOM 1737 O O . SER A 1 209 ? 23.640 -29.524 -15.928 1.00 51.88 209 SER A O 1
ATOM 1739 N N . SER A 1 210 ? 22.416 -27.857 -15.056 1.00 52.84 210 SER A N 1
ATOM 1740 C CA . SER A 1 210 ? 23.337 -27.560 -13.942 1.00 52.84 210 SER A CA 1
ATOM 1741 C C . SER A 1 210 ? 22.903 -28.075 -12.563 1.00 52.84 210 SER A C 1
ATOM 1743 O O . SER A 1 210 ? 23.697 -28.028 -11.625 1.00 52.84 210 SER A O 1
ATOM 1745 N N . THR A 1 211 ? 21.687 -28.608 -12.419 1.00 45.91 211 THR A N 1
ATOM 1746 C CA . THR A 1 211 ? 21.161 -29.092 -11.132 1.00 45.91 211 THR A CA 1
ATOM 1747 C C . THR A 1 211 ? 20.794 -30.572 -11.197 1.00 45.91 211 THR A C 1
ATOM 1749 O O . THR A 1 211 ? 19.887 -30.963 -11.921 1.00 45.91 211 THR A O 1
ATOM 1752 N N . THR A 1 212 ? 21.467 -31.394 -10.391 1.00 45.88 212 THR A N 1
ATOM 1753 C CA . THR A 1 212 ? 21.220 -32.834 -10.174 1.00 45.88 212 THR A CA 1
ATOM 1754 C C . THR A 1 212 ? 20.016 -33.136 -9.263 1.00 45.88 212 THR A C 1
ATOM 1756 O O . THR A 1 212 ? 19.891 -34.246 -8.746 1.00 45.88 212 THR A O 1
ATOM 1759 N N . SER A 1 213 ? 19.116 -32.173 -9.062 1.00 44.47 213 SER A N 1
ATOM 1760 C CA . SER A 1 213 ? 17.881 -32.327 -8.281 1.00 44.47 213 SER A CA 1
ATOM 1761 C C . SER A 1 213 ? 16.691 -32.532 -9.226 1.00 44.47 213 SER A C 1
ATOM 1763 O O . SER A 1 213 ? 16.655 -31.890 -10.277 1.00 44.47 213 SER A O 1
ATOM 1765 N N . PRO A 1 214 ? 15.704 -33.385 -8.885 1.00 43.53 214 PRO A N 1
ATOM 1766 C CA . PRO A 1 214 ? 14.514 -33.559 -9.710 1.00 43.53 214 PRO A CA 1
ATOM 1767 C C . PRO A 1 214 ? 13.806 -32.210 -9.874 1.00 43.53 214 PRO A C 1
ATOM 1769 O O . PRO A 1 214 ? 13.676 -31.458 -8.908 1.00 43.53 214 PRO A O 1
ATOM 1772 N N . ALA A 1 215 ? 13.413 -31.913 -11.113 1.00 46.31 215 ALA A N 1
ATOM 1773 C CA . ALA A 1 215 ? 1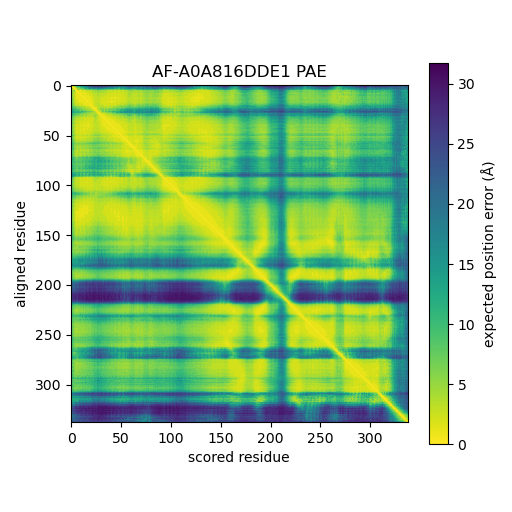2.812 -30.661 -11.546 1.00 46.31 215 ALA A CA 1
ATOM 1774 C C . ALA A 1 215 ? 11.610 -30.272 -10.672 1.00 46.31 215 ALA A C 1
ATOM 1776 O O . ALA A 1 215 ? 10.502 -30.763 -10.865 1.00 46.31 215 ALA A O 1
ATOM 1777 N N . SER A 1 216 ? 11.820 -29.368 -9.717 1.00 44.69 216 SER A N 1
ATOM 1778 C CA . SER A 1 216 ? 10.790 -28.382 -9.436 1.00 44.69 216 SER A CA 1
ATOM 1779 C C . SER A 1 216 ? 10.871 -27.361 -10.564 1.00 44.69 216 SER A C 1
ATOM 1781 O O . SER A 1 216 ? 11.957 -26.866 -10.872 1.00 44.69 216 SER A O 1
ATOM 1783 N N . ASP A 1 217 ? 9.743 -27.105 -11.223 1.00 48.97 217 ASP A N 1
ATOM 1784 C CA . ASP A 1 217 ? 9.594 -26.087 -12.259 1.00 48.97 217 ASP A CA 1
ATOM 1785 C C . ASP A 1 217 ? 9.970 -24.710 -11.687 1.00 48.97 217 ASP A C 1
ATOM 1787 O O . ASP A 1 217 ? 9.124 -23.945 -11.228 1.00 48.97 217 ASP A O 1
ATOM 1791 N N . GLN A 1 218 ? 11.263 -24.377 -11.655 1.00 56.06 218 GLN A N 1
ATOM 1792 C CA . GLN A 1 218 ? 11.714 -23.032 -11.327 1.00 56.06 218 GLN A CA 1
ATOM 1793 C C . GLN A 1 218 ? 11.347 -22.132 -12.500 1.00 56.06 218 GLN A C 1
ATOM 1795 O O . GLN A 1 218 ? 12.097 -21.976 -13.464 1.00 56.06 218 GLN A O 1
ATOM 1800 N N . GLN A 1 219 ? 10.154 -21.555 -12.413 1.00 65.88 219 GLN A N 1
ATOM 1801 C CA . GLN A 1 219 ? 9.665 -20.533 -13.320 1.00 65.88 219 GLN A CA 1
ATOM 1802 C C . GLN A 1 219 ? 10.639 -19.346 -13.284 1.00 65.88 219 GLN A C 1
ATOM 1804 O O . GLN A 1 219 ? 10.722 -18.594 -12.312 1.00 65.88 219 GLN A O 1
ATOM 1809 N N . LEU A 1 220 ? 11.449 -19.211 -14.336 1.00 76.19 220 LEU A N 1
ATOM 1810 C CA . LEU A 1 220 ? 12.437 -18.142 -14.434 1.00 76.19 220 LEU A CA 1
ATOM 1811 C C . LEU A 1 220 ? 11.748 -16.841 -14.840 1.00 76.19 220 LEU A C 1
ATOM 1813 O O . LEU A 1 220 ? 11.298 -16.681 -15.982 1.00 76.19 220 LEU A O 1
ATOM 1817 N N . PHE A 1 221 ? 11.706 -15.904 -13.896 1.00 86.06 221 PHE A N 1
ATOM 1818 C CA . PHE A 1 221 ? 11.180 -14.568 -14.122 1.00 86.06 221 PHE A CA 1
ATOM 1819 C C . PHE A 1 221 ? 12.239 -13.632 -14.713 1.00 86.06 221 PHE A C 1
ATOM 1821 O O . PHE A 1 221 ? 13.363 -13.516 -14.224 1.00 86.06 221 PHE A O 1
ATOM 1828 N N . GLU A 1 222 ? 11.846 -12.914 -15.758 1.00 87.38 222 GLU A N 1
ATOM 1829 C CA . GLU A 1 222 ? 12.551 -11.757 -16.283 1.00 87.38 222 GLU A CA 1
ATOM 1830 C C . GLU A 1 222 ? 11.918 -10.485 -15.717 1.00 87.38 222 GLU A C 1
ATOM 1832 O O . GLU A 1 222 ? 10.697 -10.294 -15.749 1.00 87.38 222 GLU A O 1
ATOM 1837 N N . HIS A 1 223 ? 12.777 -9.591 -15.234 1.00 89.06 223 HIS A N 1
ATOM 1838 C CA . HIS A 1 223 ? 12.377 -8.332 -14.627 1.00 89.06 223 HIS A CA 1
ATOM 1839 C C . HIS A 1 223 ? 12.878 -7.149 -15.447 1.00 89.06 223 HIS A C 1
ATOM 1841 O O . HIS A 1 223 ? 14.052 -7.087 -15.822 1.00 89.06 223 HIS A O 1
ATOM 1847 N N . LYS A 1 224 ? 12.007 -6.165 -15.673 1.00 90.12 224 LYS A N 1
ATOM 1848 C CA . LYS A 1 224 ? 12.361 -4.921 -16.363 1.00 90.12 224 LYS A CA 1
ATOM 1849 C C . LYS A 1 224 ? 11.665 -3.743 -15.714 1.00 90.12 224 LYS A C 1
ATOM 1851 O O . LYS A 1 224 ? 10.477 -3.815 -15.433 1.00 90.12 224 LYS A O 1
ATOM 1856 N N . THR A 1 225 ? 12.381 -2.640 -15.514 1.00 91.88 225 THR A N 1
ATOM 1857 C CA . THR A 1 225 ? 11.764 -1.418 -14.981 1.00 91.88 225 THR A CA 1
ATOM 1858 C C . THR A 1 225 ? 11.745 -0.305 -16.014 1.00 91.88 225 THR A C 1
ATOM 1860 O O . THR A 1 225 ? 12.760 -0.021 -16.650 1.00 91.88 225 THR A O 1
ATOM 1863 N N . TYR A 1 226 ? 10.595 0.349 -16.139 1.00 92.44 226 TYR A N 1
ATOM 1864 C CA . TYR A 1 226 ? 10.406 1.589 -16.876 1.00 92.44 226 TYR A CA 1
ATOM 1865 C C . TYR A 1 226 ? 10.315 2.742 -15.875 1.00 92.44 226 TYR A C 1
ATOM 1867 O O . TYR A 1 226 ? 9.528 2.688 -14.934 1.00 92.44 226 TYR A O 1
ATOM 1875 N N . CYS A 1 227 ? 11.126 3.777 -16.065 1.00 92.69 227 CYS A N 1
ATOM 1876 C CA . CYS A 1 227 ? 11.130 4.977 -15.239 1.00 92.69 227 CYS A CA 1
ATOM 1877 C C . CYS A 1 227 ? 10.763 6.188 -16.097 1.00 92.69 227 CYS A C 1
ATOM 1879 O O . CYS A 1 227 ? 11.503 6.549 -17.014 1.00 92.69 227 CYS A O 1
ATOM 1881 N N . HIS A 1 228 ? 9.658 6.846 -15.761 1.00 92.75 228 HIS A N 1
ATOM 1882 C CA . HIS A 1 228 ? 9.188 8.064 -16.416 1.00 92.75 228 HIS A CA 1
ATOM 1883 C C . HIS A 1 228 ? 9.438 9.247 -15.483 1.00 92.75 228 HIS A C 1
ATOM 1885 O O . HIS A 1 228 ? 8.850 9.312 -14.407 1.00 92.75 228 HIS A O 1
ATOM 1891 N N . ILE A 1 229 ? 10.322 10.169 -15.870 1.00 92.00 229 ILE A N 1
ATOM 1892 C CA . ILE A 1 229 ? 10.643 11.396 -15.119 1.00 92.00 229 ILE A CA 1
ATOM 1893 C C . ILE A 1 229 ? 10.025 12.607 -15.826 1.00 92.00 229 ILE A C 1
ATOM 1895 O O . ILE A 1 229 ? 10.050 12.702 -17.056 1.00 92.00 229 ILE A O 1
ATOM 1899 N N . PHE A 1 230 ? 9.478 13.534 -15.041 1.00 89.38 230 PHE A N 1
ATOM 1900 C CA . PHE A 1 230 ? 8.744 14.699 -15.522 1.00 89.38 230 PHE A CA 1
ATOM 1901 C C . PHE A 1 230 ? 9.267 15.979 -14.866 1.00 89.38 230 PHE A C 1
ATOM 1903 O O . PHE A 1 230 ? 9.314 16.072 -13.635 1.00 89.38 230 PHE A O 1
ATOM 1910 N N . ASP A 1 231 ? 9.566 16.997 -15.678 1.00 80.81 231 ASP A N 1
ATOM 1911 C CA . ASP A 1 231 ? 9.880 18.338 -15.165 1.00 80.81 231 ASP A CA 1
ATOM 1912 C C . ASP A 1 231 ? 8.647 18.985 -14.526 1.00 80.81 231 ASP A C 1
ATOM 1914 O O . ASP A 1 231 ? 8.720 19.544 -13.436 1.00 80.81 231 ASP A O 1
ATOM 1918 N N . ASN A 1 232 ? 7.487 18.845 -15.177 1.00 81.19 232 ASN A N 1
ATOM 1919 C CA . ASN A 1 232 ? 6.200 19.313 -14.680 1.00 81.19 232 ASN A CA 1
ATOM 1920 C C . ASN A 1 232 ? 5.114 18.280 -14.981 1.00 81.19 232 ASN A C 1
ATOM 1922 O O . ASN A 1 232 ? 4.874 17.931 -16.135 1.00 81.19 232 ASN A O 1
ATOM 1926 N N . CYS A 1 233 ? 4.436 17.800 -13.940 1.00 83.38 233 CYS A N 1
ATOM 1927 C CA . CYS A 1 233 ? 3.384 16.801 -14.069 1.00 83.38 233 CYS A CA 1
ATOM 1928 C C . CYS A 1 233 ? 2.367 16.914 -12.924 1.00 83.38 233 CYS A C 1
ATOM 1930 O O . CYS A 1 233 ? 2.736 17.125 -11.767 1.00 83.38 233 CYS A O 1
ATOM 1932 N N . LYS A 1 234 ? 1.080 16.729 -13.247 1.00 84.62 234 LYS A N 1
ATOM 1933 C CA . LYS A 1 234 ? 0.035 16.461 -12.251 1.00 84.62 234 LYS A CA 1
ATOM 1934 C C . LYS A 1 234 ? -0.069 14.949 -12.043 1.00 84.62 234 LYS A C 1
ATOM 1936 O O . LYS A 1 234 ? -0.373 14.225 -12.987 1.00 84.62 234 LYS A O 1
ATOM 1941 N N . GLN A 1 235 ? 0.133 14.484 -10.813 1.00 84.56 235 GLN A N 1
ATOM 1942 C CA . GLN A 1 235 ? -0.038 13.077 -10.438 1.00 84.56 235 GLN A CA 1
ATOM 1943 C C . GLN A 1 235 ? -1.537 12.749 -10.356 1.00 84.56 235 GLN A C 1
ATOM 1945 O O . GLN A 1 235 ? -2.168 12.897 -9.314 1.00 84.56 235 GLN A O 1
ATOM 1950 N N . ASN A 1 236 ? -2.145 12.409 -11.492 1.00 83.19 236 ASN A N 1
ATOM 1951 C CA . ASN A 1 236 ? -3.561 12.066 -11.597 1.00 83.19 236 ASN A CA 1
ATOM 1952 C C . ASN A 1 236 ? -3.762 10.846 -12.509 1.00 83.19 236 ASN A C 1
ATOM 1954 O O . ASN A 1 236 ? -2.835 10.411 -13.194 1.00 83.19 236 ASN A O 1
ATOM 1958 N N . GLY A 1 237 ? -4.991 10.325 -12.558 1.00 82.50 237 GLY A N 1
ATOM 1959 C CA . GLY A 1 237 ? -5.312 9.147 -13.370 1.00 82.50 237 GLY A CA 1
ATOM 1960 C C . GLY A 1 237 ? -4.992 9.312 -14.862 1.00 82.50 237 GLY A C 1
ATOM 1961 O O . GLY A 1 237 ? -4.527 8.369 -15.489 1.00 82.50 237 GLY A O 1
ATOM 1962 N N . LYS A 1 238 ? -5.139 10.516 -15.436 1.00 85.12 238 LYS A N 1
ATOM 1963 C CA . LYS A 1 238 ? -4.804 10.768 -16.855 1.00 85.12 238 LYS A CA 1
ATOM 1964 C C . LYS A 1 238 ? -3.314 10.589 -17.138 1.00 85.12 238 LYS A C 1
ATOM 1966 O O . LYS A 1 238 ? -2.941 10.040 -18.176 1.00 85.12 238 LYS A O 1
ATOM 1971 N N . THR A 1 239 ? -2.471 11.033 -16.211 1.00 86.19 239 THR A N 1
ATOM 1972 C CA . THR A 1 239 ? -1.030 10.809 -16.289 1.00 86.19 239 THR A CA 1
ATOM 1973 C C . THR A 1 239 ? -0.705 9.325 -16.183 1.00 86.19 239 THR A C 1
ATOM 1975 O O . THR A 1 239 ? 0.038 8.817 -17.017 1.00 86.19 239 THR A O 1
ATOM 1978 N N . VAL A 1 240 ? -1.287 8.621 -15.207 1.00 87.25 240 VAL A N 1
ATOM 1979 C CA . VAL A 1 240 ? -1.046 7.181 -15.010 1.00 87.25 240 VAL A CA 1
ATOM 1980 C C . VAL A 1 240 ? -1.453 6.383 -16.253 1.00 87.25 240 VAL A C 1
ATOM 1982 O O . VAL A 1 240 ? -0.677 5.561 -16.725 1.00 87.25 240 VAL A O 1
ATOM 1985 N N . VAL A 1 241 ? -2.601 6.693 -16.864 1.00 88.75 241 VAL A N 1
ATOM 1986 C CA . VAL A 1 241 ? -3.045 6.063 -18.122 1.00 88.75 241 VAL A CA 1
ATOM 1987 C C . VAL A 1 241 ? -2.087 6.357 -19.280 1.00 88.75 241 VAL A C 1
ATOM 1989 O O . VAL A 1 241 ? -1.800 5.469 -20.080 1.00 88.75 241 VAL A O 1
ATOM 1992 N N . SER A 1 242 ? -1.562 7.582 -19.376 1.00 88.88 242 SER A N 1
ATOM 1993 C CA . SER A 1 242 ? -0.561 7.930 -20.397 1.00 88.88 242 SER A CA 1
ATOM 1994 C C . SER A 1 242 ? 0.740 7.142 -20.220 1.00 88.88 242 SER A C 1
ATOM 1996 O O . SER A 1 242 ? 1.283 6.639 -21.202 1.00 88.88 242 SER A O 1
ATOM 1998 N N . ILE A 1 243 ? 1.208 6.996 -18.976 1.00 89.75 243 ILE A N 1
ATOM 1999 C CA . ILE A 1 243 ? 2.388 6.191 -18.634 1.00 89.75 243 ILE A CA 1
ATOM 2000 C C . ILE A 1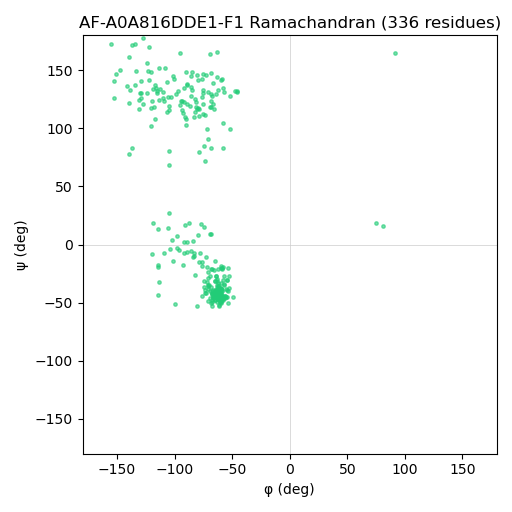 243 ? 2.143 4.723 -18.981 1.00 89.75 243 ILE A C 1
ATOM 2002 O O . ILE A 1 243 ? 2.947 4.120 -19.687 1.00 89.75 243 ILE A O 1
ATOM 2006 N N . LEU A 1 244 ? 1.009 4.167 -18.546 1.00 91.25 244 LEU A N 1
ATOM 2007 C CA . LEU A 1 244 ? 0.622 2.790 -18.836 1.00 91.25 244 LEU A CA 1
ATOM 2008 C C . LEU A 1 244 ? 0.597 2.531 -20.345 1.00 91.25 244 LEU A C 1
ATOM 2010 O O . LEU A 1 244 ? 1.166 1.549 -20.810 1.00 91.25 244 LEU A O 1
ATOM 2014 N N . ARG A 1 245 ? -0.009 3.431 -21.128 1.00 92.31 245 ARG A N 1
ATOM 2015 C CA . ARG A 1 245 ? -0.051 3.316 -22.590 1.00 92.31 245 ARG A CA 1
ATOM 2016 C C . ARG A 1 245 ? 1.350 3.262 -23.199 1.00 92.31 245 ARG A C 1
ATOM 2018 O O . ARG A 1 245 ? 1.596 2.412 -24.050 1.00 92.31 245 ARG A O 1
ATOM 2025 N N . ASP A 1 246 ? 2.249 4.153 -22.785 1.00 91.56 246 ASP A N 1
ATOM 2026 C CA . ASP A 1 246 ? 3.635 4.163 -23.266 1.00 91.56 246 ASP A CA 1
ATOM 2027 C C . ASP A 1 246 ? 4.366 2.858 -22.906 1.00 91.56 246 ASP A C 1
ATOM 2029 O O . ASP A 1 246 ? 4.994 2.249 -23.774 1.00 91.56 246 ASP A O 1
ATOM 2033 N N . VAL A 1 247 ? 4.213 2.368 -21.669 1.00 91.88 247 VAL A N 1
ATOM 2034 C CA . VAL A 1 247 ? 4.790 1.086 -21.230 1.00 91.88 247 VAL A CA 1
ATOM 2035 C C . VAL A 1 247 ? 4.260 -0.076 -22.067 1.00 91.88 247 VAL A C 1
ATOM 2037 O O . VAL A 1 247 ? 5.057 -0.855 -22.585 1.00 91.88 247 VAL A O 1
ATOM 2040 N N . LEU A 1 248 ? 2.942 -0.180 -22.254 1.00 92.88 248 LEU A N 1
ATOM 2041 C CA . LEU A 1 248 ? 2.321 -1.262 -23.023 1.00 92.88 248 LEU A CA 1
ATOM 2042 C C . LEU A 1 248 ? 2.759 -1.253 -24.493 1.00 92.88 248 LEU A C 1
ATOM 2044 O O . LEU A 1 248 ? 3.079 -2.308 -25.037 1.00 92.88 248 LEU A O 1
ATOM 2048 N N . LEU A 1 249 ? 2.839 -0.080 -25.131 1.00 91.94 249 LEU A N 1
ATOM 2049 C CA . LEU A 1 249 ? 3.331 0.038 -26.509 1.00 91.94 249 LEU A CA 1
ATOM 2050 C C . LEU A 1 249 ? 4.790 -0.417 -26.630 1.00 91.94 249 LEU A C 1
ATOM 2052 O O . LEU A 1 249 ? 5.143 -1.131 -27.569 1.00 91.94 249 LEU A O 1
ATOM 2056 N N . ARG A 1 250 ? 5.640 -0.042 -25.668 1.00 91.31 250 ARG A N 1
ATOM 2057 C CA . ARG A 1 250 ? 7.047 -0.464 -25.645 1.00 91.31 250 ARG A CA 1
ATOM 2058 C C . ARG A 1 250 ? 7.191 -1.954 -25.389 1.00 91.31 250 ARG A C 1
ATOM 2060 O O . ARG A 1 250 ? 8.002 -2.583 -26.059 1.00 91.31 250 ARG A O 1
ATOM 2067 N N . LEU A 1 251 ? 6.420 -2.503 -24.451 1.00 91.19 251 LEU A N 1
ATOM 2068 C CA . LEU A 1 251 ? 6.385 -3.938 -24.180 1.00 91.19 251 LEU A CA 1
ATOM 2069 C C . LEU A 1 251 ? 5.955 -4.708 -25.423 1.00 91.19 251 LEU A C 1
ATOM 2071 O O . LEU A 1 251 ? 6.657 -5.621 -25.829 1.00 91.19 251 LEU A O 1
ATOM 2075 N N . LYS A 1 252 ? 4.876 -4.290 -26.092 1.00 91.88 252 LYS A N 1
ATOM 2076 C CA . LYS A 1 252 ? 4.406 -4.941 -27.320 1.00 91.88 252 LYS A CA 1
ATOM 2077 C C . LYS A 1 252 ? 5.420 -4.841 -28.461 1.00 91.88 252 LYS A C 1
ATOM 2079 O O . LYS A 1 252 ? 5.553 -5.774 -29.243 1.00 91.88 252 LYS A O 1
ATOM 2084 N N . SER A 1 253 ? 6.151 -3.729 -28.554 1.00 91.69 253 SER A N 1
ATOM 2085 C CA . SER A 1 253 ? 7.205 -3.560 -29.557 1.00 91.69 253 SER A CA 1
ATOM 2086 C C . SER A 1 253 ? 8.435 -4.425 -29.282 1.00 91.69 253 SER A C 1
ATOM 2088 O O . SER A 1 253 ? 9.037 -4.905 -30.238 1.00 91.69 253 SER A O 1
ATOM 2090 N N . SER A 1 254 ? 8.849 -4.591 -28.019 1.00 89.44 254 SER A N 1
ATOM 2091 C CA . SER A 1 254 ? 10.004 -5.431 -27.672 1.00 89.44 254 SER A CA 1
ATOM 2092 C C . SER A 1 254 ? 9.656 -6.913 -27.577 1.00 89.44 254 SER A C 1
ATOM 2094 O O . SER A 1 254 ? 10.530 -7.752 -27.765 1.00 89.44 254 SER A O 1
ATOM 2096 N N . ASN A 1 255 ? 8.396 -7.219 -27.271 1.00 89.69 255 ASN A N 1
ATOM 2097 C CA . ASN A 1 255 ? 7.873 -8.553 -27.004 1.00 89.69 255 ASN A CA 1
ATOM 2098 C C . ASN A 1 255 ? 6.488 -8.699 -27.662 1.00 89.69 255 ASN A C 1
ATOM 2100 O O . ASN A 1 255 ? 5.454 -8.580 -26.990 1.00 89.69 255 ASN A O 1
ATOM 2104 N N . PRO A 1 256 ? 6.447 -8.910 -28.993 1.00 91.44 256 PRO A N 1
ATOM 2105 C CA . PRO A 1 256 ? 5.203 -9.019 -29.753 1.00 91.44 256 PRO A CA 1
ATOM 2106 C C . PRO A 1 256 ? 4.280 -10.150 -29.285 1.00 91.44 256 PRO A C 1
ATOM 2108 O O . PRO A 1 256 ? 3.076 -10.084 -29.535 1.00 91.44 256 PRO A O 1
ATOM 2111 N N . GLU A 1 257 ? 4.817 -11.155 -28.594 1.00 90.56 257 GLU A N 1
ATOM 2112 C CA . GLU A 1 257 ? 4.094 -12.293 -28.026 1.00 90.56 257 GLU A CA 1
ATOM 2113 C C . GLU A 1 257 ? 3.142 -11.924 -26.878 1.00 90.56 257 GLU A C 1
ATOM 2115 O O . GLU A 1 257 ? 2.209 -12.673 -26.603 1.00 90.56 257 GLU A O 1
ATOM 2120 N N . ILE A 1 258 ? 3.340 -10.774 -26.221 1.00 91.62 258 ILE A N 1
ATOM 2121 C CA . ILE A 1 258 ? 2.505 -10.354 -25.088 1.00 91.62 258 ILE A CA 1
ATOM 2122 C C . ILE A 1 258 ? 1.092 -10.014 -25.575 1.00 91.62 258 ILE A C 1
ATOM 2124 O O . ILE A 1 258 ? 0.901 -9.133 -26.417 1.00 91.62 258 ILE A O 1
ATOM 2128 N N . GLU A 1 259 ? 0.091 -10.676 -25.008 1.00 92.44 259 GLU A N 1
ATOM 2129 C CA . GLU A 1 259 ? -1.338 -10.471 -25.263 1.00 92.44 259 GLU A CA 1
ATOM 2130 C C . GLU A 1 259 ? -2.062 -9.915 -24.029 1.00 92.44 259 GLU A C 1
ATOM 2132 O O . GLU A 1 259 ? -2.976 -9.105 -24.176 1.00 92.44 259 GLU A O 1
ATOM 2137 N N . PHE A 1 260 ? -1.619 -10.282 -22.821 1.00 93.25 260 PHE A N 1
ATOM 2138 C CA . PHE A 1 260 ? -2.290 -9.942 -21.566 1.00 93.25 260 PHE A CA 1
ATOM 2139 C C . PHE A 1 260 ? -1.368 -9.175 -20.613 1.00 93.25 260 PHE A C 1
ATOM 2141 O O . PHE A 1 260 ? -0.179 -9.471 -20.494 1.00 93.25 260 PHE A O 1
ATOM 2148 N N . ALA A 1 261 ? -1.923 -8.192 -19.905 1.00 92.31 261 ALA A N 1
ATOM 2149 C CA . ALA A 1 261 ? -1.217 -7.447 -18.869 1.00 92.31 261 ALA A CA 1
ATOM 2150 C C . ALA A 1 261 ? -2.072 -7.385 -17.601 1.00 92.31 261 ALA A C 1
ATOM 2152 O O . ALA A 1 261 ? -3.148 -6.789 -17.596 1.00 92.31 261 ALA A O 1
ATOM 2153 N N . CYS A 1 262 ? -1.568 -7.982 -16.527 1.00 91.38 262 CYS A N 1
ATOM 2154 C CA . CYS A 1 262 ? -2.114 -7.860 -15.186 1.00 91.38 262 CYS A CA 1
ATOM 2155 C C . CYS A 1 262 ? -1.497 -6.619 -14.539 1.00 91.38 262 CYS A C 1
ATOM 2157 O O . CYS A 1 262 ? -0.276 -6.522 -14.408 1.00 91.38 262 CYS A O 1
ATOM 2159 N N . ILE A 1 263 ? -2.327 -5.648 -14.168 1.00 88.25 263 ILE A N 1
ATOM 2160 C CA . ILE A 1 263 ? -1.866 -4.389 -13.580 1.00 88.25 263 ILE A CA 1
ATOM 2161 C C . ILE A 1 263 ? -2.167 -4.428 -12.091 1.00 88.25 263 ILE A C 1
ATOM 2163 O O . ILE A 1 263 ? -3.326 -4.522 -11.694 1.00 88.25 263 ILE A O 1
ATOM 2167 N N . ARG A 1 264 ? -1.118 -4.328 -11.280 1.00 80.56 264 ARG A N 1
ATOM 2168 C CA . ARG A 1 264 ? -1.218 -4.175 -9.837 1.00 80.56 264 ARG A CA 1
ATOM 2169 C C . ARG A 1 264 ? -1.217 -2.688 -9.497 1.00 80.56 264 ARG A C 1
ATOM 2171 O O . ARG A 1 264 ? -0.294 -1.961 -9.870 1.00 80.56 264 ARG A O 1
ATOM 2178 N N . VAL A 1 265 ? -2.267 -2.255 -8.810 1.00 67.12 265 VAL A N 1
ATOM 2179 C CA . VAL A 1 265 ? -2.360 -0.935 -8.183 1.00 67.12 265 VAL A CA 1
ATOM 2180 C C . VAL A 1 265 ? -2.571 -1.200 -6.704 1.00 67.12 265 VAL A C 1
ATOM 2182 O O . VAL A 1 265 ? -3.657 -1.614 -6.303 1.00 67.12 265 VAL A O 1
ATOM 2185 N N . ASP A 1 266 ? -1.505 -1.048 -5.929 1.00 65.44 266 ASP A N 1
ATOM 2186 C CA . ASP A 1 266 ? -1.511 -1.395 -4.515 1.00 65.44 266 ASP A CA 1
ATOM 2187 C C . ASP A 1 266 ? -2.160 -0.273 -3.684 1.00 65.44 266 ASP A C 1
ATOM 2189 O O . ASP A 1 266 ? -2.047 0.913 -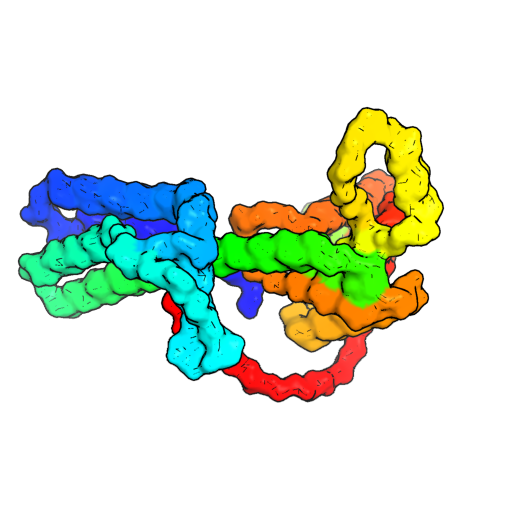4.014 1.00 65.44 266 ASP A O 1
ATOM 2193 N N . PHE A 1 267 ? -2.858 -0.631 -2.599 1.00 58.56 267 PHE A N 1
ATOM 2194 C CA . PHE A 1 267 ? -3.212 0.345 -1.567 1.00 58.56 267 PHE A CA 1
ATOM 2195 C C . PHE A 1 267 ? -1.913 0.815 -0.909 1.00 58.56 267 PHE A C 1
ATOM 2197 O O . PHE A 1 267 ? -1.201 0.009 -0.311 1.00 58.56 267 PHE A O 1
ATOM 2204 N N . SER A 1 268 ? -1.590 2.104 -1.033 1.00 56.19 268 SER A N 1
ATOM 2205 C CA . SER A 1 268 ? -0.366 2.681 -0.475 1.00 56.19 268 SER A CA 1
ATOM 2206 C C . SER A 1 268 ? -0.419 2.694 1.058 1.00 56.19 268 SER A C 1
ATOM 2208 O O . SER A 1 268 ? -0.767 3.711 1.662 1.00 56.19 268 SER A O 1
ATOM 2210 N N . ASP A 1 269 ? -0.072 1.570 1.689 1.00 60.06 269 ASP A N 1
ATOM 2211 C CA . ASP A 1 269 ? 0.169 1.474 3.128 1.00 60.06 269 ASP A CA 1
ATOM 2212 C C . ASP A 1 269 ? 1.668 1.684 3.401 1.00 60.06 269 ASP A C 1
ATOM 2214 O O . ASP A 1 269 ? 2.485 0.825 3.050 1.00 60.06 269 ASP A O 1
ATOM 2218 N N . PRO A 1 270 ? 2.057 2.784 4.074 1.00 55.56 270 PRO A N 1
ATOM 2219 C CA . PRO A 1 270 ? 3.450 3.057 4.428 1.00 55.56 270 PRO A CA 1
ATOM 2220 C C . PRO A 1 270 ? 4.151 1.923 5.193 1.00 55.56 270 PRO A C 1
ATOM 2222 O O . PRO A 1 270 ? 5.381 1.907 5.267 1.00 55.56 270 PRO A O 1
ATOM 2225 N N . GLN A 1 271 ? 3.390 1.015 5.812 1.00 54.16 271 GLN A N 1
ATOM 2226 C CA . GLN A 1 271 ? 3.889 -0.051 6.676 1.00 54.16 271 GLN A CA 1
ATOM 2227 C C . GLN A 1 271 ? 3.891 -1.442 6.015 1.00 54.16 271 GLN A C 1
ATOM 2229 O O . GLN A 1 271 ? 4.406 -2.383 6.617 1.00 54.16 271 GLN A O 1
ATOM 2234 N N . ALA A 1 272 ? 3.382 -1.603 4.785 1.00 58.12 272 ALA A N 1
ATOM 2235 C CA . ALA A 1 272 ? 3.236 -2.914 4.128 1.00 58.12 272 ALA A CA 1
ATOM 2236 C C . ALA A 1 272 ? 4.527 -3.486 3.495 1.00 58.12 272 ALA A C 1
ATOM 2238 O O . ALA A 1 272 ? 4.500 -4.534 2.851 1.00 58.12 272 ALA A O 1
ATOM 2239 N N . GLY A 1 273 ? 5.681 -2.856 3.735 1.00 56.16 273 GLY A N 1
ATOM 2240 C CA . GLY A 1 273 ? 6.967 -3.257 3.161 1.00 56.16 273 GLY A CA 1
ATOM 2241 C C . GLY A 1 273 ? 7.272 -2.544 1.842 1.00 56.16 273 GLY A C 1
ATOM 2242 O O . GLY A 1 273 ? 6.416 -1.907 1.246 1.00 56.16 273 GLY A O 1
ATOM 2243 N N . LYS A 1 274 ? 8.538 -2.594 1.408 1.00 63.50 274 LYS A N 1
ATOM 2244 C CA . LYS A 1 274 ? 8.996 -1.870 0.210 1.00 63.50 274 LYS A CA 1
ATOM 2245 C C . LYS A 1 274 ? 8.653 -2.647 -1.051 1.00 63.50 274 LYS A C 1
ATOM 2247 O O . LYS A 1 274 ? 9.134 -3.770 -1.237 1.00 63.50 274 LYS A O 1
ATOM 2252 N N . GLU A 1 275 ? 7.905 -2.019 -1.942 1.00 75.25 275 GLU A N 1
ATOM 2253 C CA . GLU A 1 275 ? 7.520 -2.606 -3.218 1.00 75.25 275 GLU A CA 1
ATOM 2254 C C . GLU A 1 275 ? 8.719 -2.763 -4.180 1.00 75.25 275 GLU A C 1
ATOM 2256 O O . GLU A 1 275 ? 9.791 -2.165 -3.991 1.00 75.25 275 GLU A O 1
ATOM 2261 N N . PRO A 1 276 ? 8.593 -3.568 -5.254 1.00 85.25 276 PRO A N 1
ATOM 2262 C CA . PRO A 1 276 ? 9.600 -3.624 -6.315 1.00 85.25 276 PRO A CA 1
ATOM 2263 C C . PRO A 1 276 ? 9.944 -2.240 -6.892 1.00 85.25 276 PRO A C 1
ATOM 2265 O O . PRO A 1 276 ? 11.121 -1.961 -7.143 1.00 85.25 276 PRO A O 1
ATOM 2268 N N . CYS A 1 277 ? 8.945 -1.359 -7.023 1.00 87.88 277 CYS A N 1
ATOM 2269 C CA . CYS A 1 277 ? 9.124 0.030 -7.439 1.00 87.88 277 CYS A CA 1
ATOM 2270 C C . CYS A 1 277 ? 10.016 0.805 -6.460 1.00 87.88 277 CYS A C 1
ATOM 2272 O O . CYS A 1 277 ? 11.000 1.401 -6.895 1.00 87.88 277 CYS A O 1
ATOM 2274 N N . ASP A 1 278 ? 9.777 0.723 -5.148 1.00 87.38 278 ASP A N 1
ATOM 2275 C CA . ASP A 1 278 ? 10.615 1.376 -4.130 1.00 87.38 278 ASP A CA 1
ATOM 2276 C C . ASP A 1 278 ? 12.070 0.911 -4.161 1.00 87.38 278 ASP A C 1
ATOM 2278 O O . ASP A 1 278 ? 13.003 1.717 -4.056 1.00 87.38 278 ASP A O 1
ATOM 2282 N N . ARG A 1 279 ? 12.286 -0.402 -4.311 1.00 87.88 279 ARG A N 1
ATOM 2283 C CA . ARG A 1 279 ? 13.639 -0.964 -4.426 1.00 87.88 279 ARG A CA 1
ATOM 2284 C C . ARG A 1 279 ? 14.350 -0.397 -5.648 1.00 87.88 279 ARG A C 1
ATOM 2286 O O . ARG A 1 279 ? 15.494 0.045 -5.534 1.00 87.88 279 ARG A O 1
ATOM 2293 N N . MET A 1 280 ? 13.661 -0.323 -6.786 1.00 88.31 280 MET A N 1
ATOM 2294 C CA . MET A 1 280 ? 14.242 0.266 -7.987 1.00 88.31 280 MET A CA 1
ATOM 2295 C C . MET A 1 280 ? 14.477 1.775 -7.838 1.00 88.31 280 MET A C 1
ATOM 2297 O O . MET A 1 280 ? 15.527 2.276 -8.245 1.00 88.31 280 MET A O 1
ATOM 2301 N N . ALA A 1 281 ? 13.554 2.499 -7.202 1.00 90.62 281 ALA A N 1
ATOM 2302 C CA . ALA A 1 281 ? 13.710 3.913 -6.886 1.00 90.62 281 ALA A CA 1
ATOM 2303 C C . ALA A 1 281 ? 14.988 4.160 -6.071 1.00 90.62 281 ALA A C 1
ATOM 2305 O O . ALA A 1 281 ? 15.744 5.092 -6.353 1.00 90.62 281 ALA A O 1
ATOM 2306 N N . ALA A 1 282 ? 15.252 3.316 -5.069 1.00 90.12 282 ALA A N 1
ATOM 2307 C CA . ALA A 1 282 ? 16.455 3.396 -4.248 1.00 90.12 282 ALA A CA 1
ATOM 2308 C C . ALA A 1 282 ? 17.728 3.175 -5.077 1.00 90.12 282 ALA A C 1
ATOM 2310 O O . ALA A 1 282 ? 18.649 3.987 -4.998 1.00 90.12 282 ALA A O 1
ATOM 2311 N N . THR A 1 283 ? 17.766 2.148 -5.928 1.00 90.00 283 THR A N 1
ATOM 2312 C CA . THR A 1 283 ? 18.906 1.899 -6.826 1.00 90.00 283 THR A CA 1
ATOM 2313 C C . THR A 1 283 ? 19.143 3.061 -7.795 1.00 90.00 283 THR A C 1
ATOM 2315 O O . THR A 1 283 ? 20.286 3.472 -7.986 1.00 90.00 283 THR A O 1
ATOM 2318 N N . ILE A 1 284 ? 18.084 3.648 -8.364 1.00 91.38 284 ILE A N 1
ATOM 2319 C CA . ILE A 1 284 ? 18.192 4.833 -9.230 1.00 91.38 284 ILE A CA 1
ATOM 2320 C C . ILE A 1 284 ? 18.803 6.008 -8.466 1.00 91.38 284 ILE A C 1
ATOM 2322 O O . ILE A 1 284 ? 19.741 6.638 -8.952 1.00 91.38 284 ILE A O 1
ATOM 2326 N N . LYS A 1 285 ? 18.330 6.270 -7.242 1.00 91.56 285 LYS A N 1
ATOM 2327 C CA . LYS A 1 285 ? 18.898 7.313 -6.374 1.00 91.56 285 LYS A CA 1
ATOM 2328 C C . LYS A 1 285 ? 20.376 7.057 -6.068 1.00 91.56 285 LYS A C 1
ATOM 2330 O O . LYS A 1 285 ? 21.148 8.012 -6.038 1.00 91.56 285 LYS A O 1
ATOM 2335 N N . CYS A 1 286 ? 20.784 5.803 -5.867 1.00 90.75 286 CYS A N 1
ATOM 2336 C CA . CYS A 1 286 ? 22.191 5.439 -5.683 1.00 90.75 286 CYS A CA 1
ATOM 2337 C C . CYS A 1 286 ? 23.035 5.750 -6.929 1.00 90.75 286 CYS A C 1
ATOM 2339 O O . CYS A 1 286 ? 24.091 6.365 -6.795 1.00 90.75 286 CYS A O 1
ATOM 2341 N N . ASN A 1 287 ? 22.558 5.391 -8.126 1.00 90.19 287 ASN A N 1
ATOM 2342 C CA . ASN A 1 287 ? 23.246 5.697 -9.387 1.00 90.19 287 ASN A CA 1
ATOM 2343 C C . ASN A 1 287 ? 23.432 7.210 -9.567 1.00 90.19 287 ASN A C 1
ATOM 2345 O O . ASN A 1 287 ? 24.534 7.672 -9.858 1.00 90.19 287 ASN A O 1
ATOM 2349 N N . ILE A 1 288 ? 22.371 7.982 -9.317 1.00 91.69 288 ILE A N 1
ATOM 2350 C CA . ILE A 1 288 ? 22.404 9.443 -9.417 1.00 91.69 288 ILE A CA 1
ATOM 2351 C C . ILE A 1 288 ? 23.358 10.044 -8.385 1.00 91.69 288 ILE A C 1
ATOM 2353 O O . ILE A 1 288 ? 24.108 10.959 -8.710 1.00 91.69 288 ILE A O 1
ATOM 2357 N N . ARG A 1 289 ? 23.369 9.529 -7.150 1.00 91.69 289 ARG A N 1
ATOM 2358 C CA . ARG A 1 289 ? 24.301 9.998 -6.119 1.00 91.69 289 ARG A CA 1
ATOM 2359 C C . ARG A 1 289 ? 25.750 9.798 -6.552 1.00 91.69 289 ARG A C 1
ATOM 2361 O O . ARG A 1 289 ? 26.511 10.752 -6.497 1.00 91.69 289 ARG A O 1
ATOM 2368 N N . ARG A 1 290 ? 26.089 8.619 -7.084 1.00 91.44 290 ARG A N 1
ATOM 2369 C CA . ARG A 1 290 ? 27.426 8.359 -7.637 1.00 91.44 290 ARG A CA 1
ATOM 2370 C C . ARG A 1 290 ? 27.773 9.328 -8.770 1.00 91.44 290 ARG A C 1
ATOM 2372 O O . ARG A 1 290 ? 28.856 9.896 -8.770 1.00 91.44 290 ARG A O 1
ATOM 2379 N N . TYR A 1 291 ? 26.843 9.559 -9.695 1.00 91.56 291 TYR A N 1
ATOM 2380 C CA . TYR A 1 291 ? 27.033 10.519 -10.785 1.00 91.56 291 TYR A CA 1
ATOM 2381 C C . TYR A 1 291 ? 27.315 11.941 -10.270 1.00 91.56 291 TYR A C 1
ATOM 2383 O O . TYR A 1 291 ? 28.166 12.645 -10.810 1.00 91.56 291 TYR A O 1
ATOM 2391 N N . VAL A 1 292 ? 26.637 12.354 -9.195 1.00 91.75 292 VAL A N 1
ATOM 2392 C CA . VAL A 1 292 ? 26.868 13.647 -8.535 1.00 91.75 292 VAL A CA 1
ATOM 2393 C C . VAL A 1 292 ? 28.225 13.689 -7.824 1.00 91.75 292 VAL A C 1
ATOM 2395 O O . VAL A 1 292 ? 28.934 14.691 -7.925 1.00 91.75 292 VAL A O 1
ATOM 2398 N N . ASP A 1 293 ? 28.628 12.602 -7.165 1.00 91.75 293 ASP A N 1
ATOM 2399 C CA . ASP A 1 293 ? 29.937 12.478 -6.508 1.00 91.75 293 ASP A CA 1
ATOM 2400 C C . ASP A 1 293 ? 31.102 12.543 -7.520 1.00 91.75 293 ASP A C 1
ATOM 2402 O O . ASP A 1 293 ? 32.181 13.051 -7.209 1.00 91.75 293 ASP A O 1
ATOM 2406 N N . GLU A 1 294 ? 30.858 12.142 -8.772 1.00 92.31 294 GLU A N 1
ATOM 2407 C CA . GLU A 1 294 ? 31.760 12.305 -9.925 1.00 92.31 294 GLU A CA 1
ATOM 2408 C C . GLU A 1 294 ? 31.823 13.749 -10.469 1.00 92.31 294 GLU A C 1
ATOM 2410 O O . GLU A 1 294 ? 32.381 13.992 -11.537 1.00 92.31 294 GLU A O 1
ATOM 2415 N N . LYS A 1 295 ? 31.330 14.732 -9.704 1.00 92.75 295 LYS A N 1
ATOM 2416 C CA . LYS A 1 295 ? 31.336 16.176 -10.004 1.00 92.75 295 LYS A CA 1
ATOM 2417 C C . LYS A 1 295 ? 30.319 16.630 -11.051 1.00 92.75 295 LYS A C 1
ATOM 2419 O O . LYS A 1 295 ? 30.440 17.739 -11.576 1.00 92.75 295 LYS A O 1
ATOM 2424 N N . HIS A 1 296 ? 29.294 15.827 -11.316 1.00 91.88 296 HIS A N 1
ATOM 2425 C CA . HIS A 1 296 ? 28.184 16.218 -12.180 1.00 91.88 296 HIS A CA 1
ATOM 2426 C C . HIS A 1 296 ? 26.992 16.765 -11.376 1.00 91.88 296 HIS A C 1
ATOM 2428 O O . HIS A 1 296 ? 26.889 16.599 -10.161 1.00 91.88 296 HIS A O 1
ATOM 2434 N N . ASN A 1 297 ? 26.063 17.431 -12.060 1.00 91.31 297 ASN A N 1
ATOM 2435 C CA . ASN A 1 297 ? 24.802 17.892 -11.477 1.00 91.31 297 ASN A CA 1
ATOM 2436 C C . ASN A 1 297 ? 23.632 17.056 -12.013 1.00 91.31 297 ASN A C 1
ATOM 2438 O O . ASN A 1 297 ? 23.694 16.536 -13.126 1.00 91.31 297 ASN A O 1
ATOM 2442 N N . CYS A 1 298 ? 22.574 16.932 -11.212 1.00 90.94 298 CYS A N 1
ATOM 2443 C CA . CYS A 1 298 ? 21.324 16.276 -11.578 1.00 90.94 298 CYS A CA 1
ATOM 2444 C C . CYS A 1 298 ? 20.131 17.108 -11.094 1.00 90.94 298 CYS A C 1
ATOM 2446 O O . CYS A 1 298 ? 19.564 16.880 -10.022 1.00 90.94 298 CYS A O 1
ATOM 2448 N N . THR A 1 299 ? 19.766 18.107 -11.888 1.00 89.12 299 THR A N 1
ATOM 2449 C CA . THR A 1 299 ? 18.832 19.178 -11.525 1.00 89.12 299 THR A CA 1
ATOM 2450 C C . THR A 1 299 ? 17.533 19.187 -12.319 1.00 89.12 299 THR A C 1
ATOM 2452 O O . THR A 1 299 ? 16.545 19.756 -11.859 1.00 89.12 299 THR A O 1
ATOM 2455 N N . ASN A 1 300 ? 17.510 18.531 -13.475 1.00 88.56 300 ASN A N 1
ATOM 2456 C CA . ASN A 1 300 ? 16.363 18.448 -14.374 1.00 88.56 300 ASN A CA 1
ATOM 2457 C C . ASN A 1 300 ? 16.160 17.005 -14.860 1.00 88.56 300 ASN A C 1
ATOM 2459 O O . ASN A 1 300 ? 16.981 16.119 -14.601 1.00 88.56 300 ASN A O 1
ATOM 2463 N N . SER A 1 301 ? 15.053 16.758 -15.560 1.00 88.19 301 SER A N 1
ATOM 2464 C CA . SER A 1 301 ? 14.716 15.422 -16.055 1.00 88.19 301 SER A CA 1
ATOM 2465 C C . SER A 1 301 ? 15.726 14.858 -17.069 1.00 88.19 301 SER A C 1
ATOM 2467 O O . SER A 1 301 ? 15.927 13.645 -17.105 1.00 88.19 301 SER A O 1
ATOM 2469 N N . GLN A 1 302 ? 16.401 15.703 -17.857 1.00 88.44 302 GLN A N 1
ATOM 2470 C CA . GLN A 1 302 ? 17.420 15.267 -18.822 1.00 88.44 302 GLN A CA 1
ATOM 2471 C C . GLN A 1 302 ? 18.661 14.735 -18.113 1.00 88.44 302 GLN A C 1
ATOM 2473 O O . GLN A 1 302 ? 19.105 13.618 -18.383 1.00 88.44 302 GLN A O 1
ATOM 2478 N N . GLU A 1 303 ? 19.183 15.507 -17.160 1.00 90.25 303 GLU A N 1
ATOM 2479 C CA . GLU A 1 303 ? 20.320 15.106 -16.333 1.00 90.25 303 GLU A CA 1
ATOM 2480 C C . GLU A 1 303 ? 19.991 13.850 -15.522 1.00 90.25 303 GLU A C 1
ATOM 2482 O O . GLU A 1 303 ? 20.828 12.956 -15.425 1.00 90.25 303 GLU A O 1
ATOM 2487 N N . PHE A 1 304 ? 18.755 13.724 -15.028 1.00 92.00 304 PHE A N 1
ATOM 2488 C CA . PHE A 1 304 ? 18.282 12.515 -14.351 1.00 92.00 304 PHE A CA 1
ATOM 2489 C C . PHE A 1 304 ? 18.393 11.274 -15.244 1.00 92.00 304 PHE A C 1
ATOM 2491 O O . PHE A 1 304 ? 18.906 10.243 -14.809 1.00 92.00 304 PHE A O 1
ATOM 2498 N N . VAL A 1 305 ? 17.938 11.360 -16.500 1.00 89.62 305 VAL A N 1
ATOM 2499 C CA . VAL A 1 305 ? 18.017 10.240 -17.452 1.00 89.62 305 VAL A CA 1
ATOM 2500 C C . VAL A 1 305 ? 19.466 9.829 -17.697 1.00 89.62 305 VAL A C 1
ATOM 2502 O O . VAL A 1 305 ? 19.748 8.636 -17.766 1.00 89.62 305 VAL A O 1
ATOM 2505 N N . VAL A 1 306 ? 20.387 10.787 -17.820 1.00 88.88 306 VAL A N 1
ATOM 2506 C CA . VAL A 1 306 ? 21.818 10.502 -18.010 1.00 88.88 306 VAL A CA 1
ATOM 2507 C C . VAL A 1 306 ? 22.413 9.859 -16.757 1.00 88.88 306 VAL A C 1
ATOM 2509 O O . VAL A 1 306 ? 23.023 8.795 -16.847 1.00 88.88 306 VAL A O 1
ATOM 2512 N N . ALA A 1 307 ? 22.172 10.456 -15.592 1.00 89.44 307 ALA A N 1
ATOM 2513 C CA . ALA A 1 307 ? 22.721 10.031 -14.309 1.00 89.44 307 ALA A CA 1
ATOM 2514 C C . ALA A 1 307 ? 22.270 8.621 -13.894 1.00 89.44 307 ALA A C 1
ATOM 2516 O O . ALA A 1 307 ? 23.014 7.873 -13.261 1.00 89.44 307 ALA A O 1
ATOM 2517 N N . ALA A 1 308 ? 21.047 8.233 -14.252 1.00 86.62 308 ALA A N 1
ATOM 2518 C CA . ALA A 1 308 ? 20.457 6.982 -13.797 1.00 86.62 308 ALA A CA 1
ATOM 2519 C C . ALA A 1 308 ? 20.745 5.761 -14.705 1.00 86.62 308 ALA A C 1
ATOM 2521 O O . ALA A 1 308 ? 20.438 4.634 -14.313 1.00 86.62 308 ALA A O 1
ATOM 2522 N N . ARG A 1 309 ? 21.372 5.945 -15.881 1.00 72.81 309 ARG A N 1
ATOM 2523 C CA . ARG A 1 309 ? 21.559 4.932 -16.953 1.00 72.81 309 ARG A CA 1
ATOM 2524 C C . ARG A 1 309 ? 22.497 3.746 -16.658 1.00 72.81 309 ARG A C 1
ATOM 2526 O O . ARG A 1 309 ? 22.778 2.964 -17.560 1.00 72.81 309 ARG A O 1
ATOM 2533 N N . SER A 1 310 ? 22.970 3.540 -15.432 1.00 63.12 310 SER A N 1
ATOM 2534 C CA . SER A 1 310 ? 24.007 2.534 -15.145 1.00 63.12 310 SER A CA 1
ATOM 2535 C C . SER A 1 310 ? 23.514 1.107 -14.846 1.00 63.12 310 SER A C 1
ATOM 2537 O O . SER A 1 310 ? 24.263 0.327 -14.260 1.00 63.12 310 SER A O 1
ATOM 2539 N N . THR A 1 311 ? 22.281 0.725 -15.206 1.00 63.19 311 THR A N 1
ATOM 2540 C CA . THR A 1 311 ? 21.722 -0.600 -14.857 1.00 63.19 311 THR A CA 1
ATOM 2541 C C . THR A 1 311 ? 21.100 -1.305 -16.070 1.00 63.19 311 THR A C 1
ATOM 2543 O O . THR A 1 311 ? 20.194 -0.772 -16.701 1.00 63.19 311 THR A O 1
ATOM 2546 N N . LYS A 1 312 ? 21.552 -2.536 -16.369 1.00 63.56 312 LYS A N 1
ATOM 2547 C CA . LYS A 1 312 ? 21.171 -3.337 -17.560 1.00 63.56 312 LYS A CA 1
ATOM 2548 C C . LYS A 1 312 ? 19.658 -3.590 -17.711 1.00 63.56 312 LYS A C 1
ATOM 2550 O O . LYS A 1 312 ? 19.184 -3.758 -18.827 1.00 63.56 312 LYS A O 1
ATOM 2555 N N . TYR A 1 313 ? 18.907 -3.596 -16.609 1.00 69.06 313 TYR A N 1
ATOM 2556 C CA . TYR A 1 313 ? 17.472 -3.933 -16.567 1.00 69.06 313 TYR A CA 1
ATOM 2557 C C . TYR A 1 313 ? 16.553 -2.715 -16.383 1.00 69.06 313 TYR A C 1
ATOM 2559 O O . TYR A 1 313 ? 15.371 -2.852 -16.058 1.00 69.06 313 TYR A O 1
ATOM 2567 N N . LEU A 1 314 ? 17.097 -1.510 -16.570 1.00 78.69 314 LEU A N 1
ATOM 2568 C CA . LEU A 1 314 ? 16.406 -0.255 -16.321 1.00 78.69 314 LEU A CA 1
ATOM 2569 C C . LEU A 1 314 ? 16.306 0.572 -17.605 1.00 78.69 314 LEU A C 1
ATOM 2571 O O . LEU A 1 314 ? 17.306 0.911 -18.231 1.00 78.69 314 LEU A O 1
ATOM 2575 N N . SER A 1 315 ? 15.080 0.921 -17.980 1.00 78.88 315 SER A N 1
ATOM 2576 C CA . SER A 1 315 ? 14.776 1.827 -19.085 1.00 78.88 315 SER A CA 1
ATOM 2577 C C . SER A 1 315 ? 14.239 3.147 -18.530 1.00 78.88 315 SER A C 1
ATOM 2579 O O . SER A 1 315 ? 13.263 3.146 -17.786 1.00 78.88 315 SER A O 1
ATOM 2581 N N . ILE A 1 316 ? 14.874 4.274 -18.865 1.00 78.25 316 ILE A N 1
ATOM 2582 C CA . ILE A 1 316 ? 14.563 5.590 -18.279 1.00 78.25 316 ILE A CA 1
ATOM 2583 C C . ILE A 1 316 ? 14.234 6.584 -19.381 1.00 78.25 316 ILE A C 1
ATOM 2585 O O . ILE A 1 316 ? 14.997 6.731 -20.339 1.00 78.25 316 ILE A O 1
ATOM 2589 N N . TYR A 1 317 ? 13.119 7.288 -19.215 1.00 78.38 317 TYR A N 1
ATOM 2590 C CA . TYR A 1 317 ? 12.545 8.164 -20.223 1.00 78.38 317 TYR A CA 1
ATOM 2591 C C . TYR A 1 317 ? 12.242 9.540 -19.640 1.00 78.38 317 TYR A C 1
ATOM 2593 O O . TYR A 1 317 ? 11.481 9.672 -18.676 1.00 78.38 317 TYR A O 1
ATOM 2601 N N . GLN A 1 318 ? 12.778 10.575 -20.288 1.00 78.19 318 GLN A N 1
ATOM 2602 C CA . GLN A 1 318 ? 12.246 11.920 -20.130 1.00 78.19 318 GLN A CA 1
ATOM 2603 C C . GLN A 1 318 ? 10.866 11.942 -20.780 1.00 78.19 318 GLN A C 1
ATOM 2605 O O . GLN A 1 318 ? 10.733 11.680 -21.975 1.00 78.19 318 GLN A O 1
ATOM 2610 N N . SER A 1 319 ? 9.840 12.208 -19.980 1.00 76.25 319 SER A N 1
ATOM 2611 C CA . SER A 1 319 ? 8.459 12.085 -20.423 1.00 76.25 319 SER A CA 1
ATOM 2612 C C . SER A 1 319 ? 7.808 13.454 -20.541 1.00 76.25 319 SER A C 1
ATOM 2614 O O . SER A 1 319 ? 7.786 14.240 -19.594 1.00 76.25 319 SER A O 1
ATOM 2616 N N . LEU A 1 320 ? 7.247 13.724 -21.717 1.00 62.22 320 LEU A N 1
ATOM 2617 C CA . LEU A 1 320 ? 6.388 14.873 -21.974 1.00 62.22 320 LEU A CA 1
ATOM 2618 C C . LEU A 1 320 ? 4.956 14.349 -22.039 1.00 62.22 320 LEU A C 1
ATOM 2620 O O . LEU A 1 320 ? 4.642 13.533 -22.901 1.00 62.22 320 LEU A O 1
ATOM 2624 N N . ILE A 1 321 ? 4.094 14.771 -21.114 1.00 56.44 321 ILE A N 1
ATOM 2625 C CA . ILE A 1 321 ? 2.677 14.391 -21.155 1.00 56.44 321 ILE A CA 1
ATOM 2626 C C . ILE A 1 321 ? 1.989 15.325 -22.156 1.00 56.44 321 ILE A C 1
ATOM 2628 O O . ILE A 1 321 ? 1.974 16.535 -21.914 1.00 56.44 321 ILE A O 1
ATOM 2632 N N . PRO A 1 322 ? 1.407 14.815 -23.257 1.00 45.09 322 PRO A N 1
ATOM 2633 C CA . PRO A 1 322 ? 0.615 15.644 -24.153 1.00 45.09 322 PRO A CA 1
ATOM 2634 C C . PRO A 1 322 ? -0.588 16.203 -23.389 1.00 45.09 322 PRO A C 1
ATOM 2636 O O . PRO A 1 322 ? -1.307 15.469 -22.715 1.00 45.09 322 PRO A O 1
ATOM 2639 N N . SER A 1 323 ? -0.843 17.500 -23.516 1.00 40.97 323 SER A N 1
ATOM 2640 C CA . SER A 1 323 ? -1.931 18.222 -22.845 1.00 40.97 323 SER A CA 1
ATOM 2641 C C . SER A 1 323 ? -3.341 17.868 -23.344 1.00 40.97 323 SER A C 1
ATOM 2643 O O . SER A 1 323 ? -4.301 18.524 -22.942 1.00 40.97 323 SER A O 1
ATOM 2645 N N . ASN A 1 324 ? -3.509 16.837 -24.179 1.00 40.41 324 ASN A N 1
ATOM 2646 C CA . ASN A 1 324 ? -4.811 16.499 -24.746 1.00 40.41 324 ASN A CA 1
ATOM 2647 C C . ASN A 1 324 ? -5.664 15.696 -23.747 1.00 40.41 324 ASN A C 1
ATOM 2649 O O . ASN A 1 324 ? -5.300 14.579 -23.367 1.00 40.41 324 ASN A O 1
ATOM 2653 N N . PRO A 1 325 ? -6.811 16.236 -23.299 1.00 40.28 325 PRO A N 1
ATOM 2654 C CA . PRO A 1 325 ? -7.639 15.580 -22.307 1.00 40.28 325 PRO A CA 1
ATOM 2655 C C . PRO A 1 325 ? -8.407 14.424 -22.951 1.00 40.28 325 PRO A C 1
ATOM 2657 O O . PRO A 1 325 ? -9.346 14.639 -23.706 1.00 40.28 325 PRO A O 1
ATOM 2660 N N . ILE A 1 326 ? -8.072 13.189 -22.578 1.00 46.50 326 ILE A N 1
ATOM 2661 C CA . ILE A 1 326 ? -9.000 12.068 -22.752 1.00 46.50 326 ILE A CA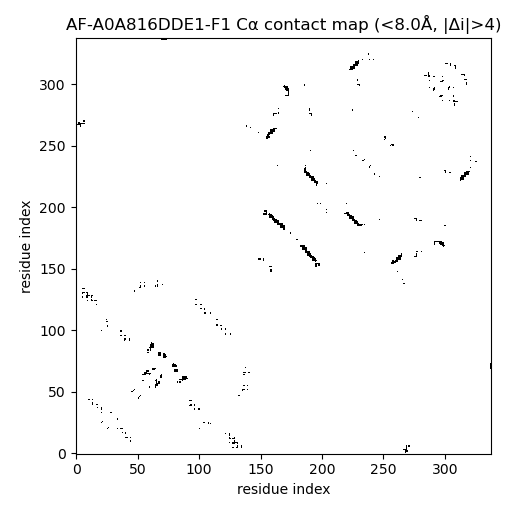 1
ATOM 2662 C C . ILE A 1 326 ? -10.185 12.326 -21.806 1.00 46.50 326 ILE A C 1
ATOM 2664 O O . ILE A 1 326 ? -10.004 12.519 -20.595 1.00 46.50 326 ILE A O 1
ATOM 2668 N N . THR A 1 327 ? -11.387 12.425 -22.368 1.00 38.66 327 THR A N 1
ATOM 2669 C CA . THR A 1 327 ? -12.666 12.538 -21.661 1.00 38.66 327 THR A CA 1
ATOM 2670 C C . THR A 1 327 ? -12.998 11.190 -21.023 1.00 38.66 327 THR A C 1
ATOM 2672 O O . THR A 1 327 ? -13.462 10.275 -21.690 1.00 38.66 327 THR A O 1
ATOM 2675 N N . ALA A 1 328 ? -12.728 11.048 -19.725 1.00 45.78 328 ALA A N 1
ATOM 2676 C CA . ALA A 1 328 ? -13.182 9.904 -18.938 1.00 45.78 328 ALA A CA 1
ATOM 2677 C C . ALA A 1 328 ? -14.535 10.238 -18.290 1.00 45.78 328 ALA A C 1
ATOM 2679 O O . ALA A 1 328 ? -14.700 11.329 -17.741 1.00 45.78 328 ALA A O 1
ATOM 2680 N N . SER A 1 329 ? -15.504 9.318 -18.346 1.00 43.12 329 SER A N 1
ATOM 2681 C CA . SER A 1 329 ? -16.764 9.461 -17.613 1.00 43.12 329 SER A CA 1
ATOM 2682 C C . SER A 1 329 ? -16.499 9.324 -16.111 1.00 43.12 329 SER A C 1
ATOM 2684 O O . SER A 1 329 ? -16.047 8.274 -15.654 1.00 43.12 329 SER A O 1
ATOM 2686 N N . ASN A 1 330 ? -16.791 10.371 -15.339 1.00 39.69 330 ASN A N 1
ATOM 2687 C CA . ASN A 1 330 ? -16.642 10.395 -13.882 1.00 39.69 330 ASN A CA 1
ATOM 2688 C C . ASN A 1 330 ? -17.736 9.558 -13.191 1.00 39.69 330 ASN A C 1
ATOM 2690 O O . ASN A 1 330 ? -18.640 10.113 -12.569 1.00 39.69 330 ASN A O 1
ATOM 2694 N N . ARG A 1 331 ? -17.675 8.225 -13.273 1.00 38.66 331 ARG A N 1
ATOM 2695 C CA . ARG A 1 331 ? -18.389 7.371 -12.313 1.00 38.66 331 ARG A CA 1
ATOM 2696 C C . ARG A 1 331 ? -17.461 7.100 -11.137 1.00 38.66 331 ARG A C 1
ATOM 2698 O O . ARG A 1 331 ? -16.478 6.380 -11.268 1.00 38.66 331 ARG A O 1
ATOM 2705 N N . LYS A 1 332 ? -17.765 7.721 -9.999 1.00 38.81 332 LYS A N 1
ATOM 2706 C CA . LYS A 1 332 ? -17.139 7.410 -8.714 1.00 38.81 332 LYS A CA 1
ATOM 2707 C C . LYS A 1 332 ? -17.716 6.068 -8.253 1.00 38.81 332 LYS A C 1
ATOM 2709 O O . LYS A 1 332 ? -18.914 5.985 -8.005 1.00 38.81 332 LYS A O 1
ATOM 2714 N N . LEU A 1 333 ? -16.894 5.024 -8.227 1.00 39.00 333 LEU A N 1
ATOM 2715 C CA . LEU A 1 333 ? -17.236 3.746 -7.606 1.00 39.00 333 LEU A CA 1
ATOM 2716 C C . LEU A 1 333 ? -16.768 3.828 -6.153 1.00 39.00 333 LEU A C 1
ATOM 2718 O O . LEU A 1 333 ? -15.570 3.907 -5.896 1.00 39.00 333 LEU A O 1
ATOM 2722 N N . GLU A 1 334 ? -17.712 3.903 -5.222 1.00 36.03 334 GLU A N 1
ATOM 2723 C CA . GLU A 1 334 ? -17.440 3.766 -3.791 1.00 36.03 334 GLU A CA 1
ATOM 2724 C C . GLU A 1 334 ? -17.701 2.309 -3.408 1.00 36.03 334 GLU A C 1
ATOM 2726 O O . GLU A 1 334 ? -18.801 1.800 -3.616 1.00 36.03 334 GLU A O 1
ATOM 2731 N N . TRP A 1 335 ? -16.676 1.626 -2.898 1.00 34.75 335 TRP A N 1
ATOM 2732 C CA . TRP A 1 335 ? -16.810 0.284 -2.338 1.00 34.75 335 TRP A CA 1
ATOM 2733 C C . TRP A 1 335 ? -17.385 0.413 -0.925 1.00 34.75 335 TRP A C 1
ATOM 2735 O O . TRP A 1 335 ? -16.766 1.037 -0.065 1.00 34.75 335 TRP A O 1
ATOM 2745 N N . THR A 1 336 ? -18.584 -0.130 -0.704 1.00 35.19 336 THR A N 1
ATOM 2746 C CA . THR A 1 336 ? -19.293 -0.094 0.590 1.00 35.19 336 THR A CA 1
ATOM 2747 C C . THR A 1 336 ? -19.250 -1.441 1.313 1.00 35.19 336 THR A C 1
ATOM 2749 O O . THR A 1 336 ? -20.195 -1.769 2.030 1.00 35.19 336 THR A O 1
ATOM 2752 N N . GLY A 1 337 ? -18.224 -2.260 1.059 1.00 48.06 337 GLY A N 1
ATOM 2753 C CA . GLY A 1 337 ? -18.004 -3.483 1.833 1.00 48.06 337 GLY A CA 1
ATOM 2754 C C . GLY A 1 337 ? -17.716 -3.165 3.304 1.00 48.06 337 GLY A C 1
ATOM 2755 O O . GLY A 1 337 ? -17.488 -2.003 3.644 1.00 48.06 337 GLY A O 1
ATOM 2756 N N . ILE A 1 338 ? -17.801 -4.193 4.154 1.00 42.75 338 ILE A N 1
ATOM 2757 C CA . ILE A 1 338 ? -17.853 -4.073 5.625 1.00 42.75 338 ILE A CA 1
ATOM 2758 C C . ILE A 1 338 ? -16.718 -3.211 6.192 1.00 42.75 338 ILE A C 1
ATOM 2760 O O . ILE A 1 338 ? -15.542 -3.431 5.807 1.00 42.75 338 ILE A O 1
#

Solvent-accessible surface area (backbone atoms only — not comparable to full-atom values): 19663 Å² total; per-residue (Å²): 139,90,68,59,55,40,67,58,51,20,52,53,22,51,54,47,56,49,52,58,64,71,34,79,90,47,72,88,55,62,64,71,60,48,51,53,47,43,51,48,52,51,50,48,53,47,39,64,74,72,48,45,69,77,61,44,34,77,80,36,38,31,48,87,31,8,53,43,57,47,65,28,38,94,80,48,73,92,51,47,54,82,70,97,71,67,62,83,47,79,84,52,66,58,60,54,46,51,52,49,55,48,51,57,55,68,72,44,98,64,58,67,70,59,48,52,53,51,52,51,52,52,53,55,30,50,51,33,37,48,48,22,53,41,49,50,49,53,51,51,52,55,49,50,54,47,50,56,50,60,74,68,49,37,59,35,31,36,42,34,42,56,47,74,51,79,57,48,65,60,43,57,57,74,76,57,78,80,68,65,64,86,68,76,48,32,47,35,37,30,37,33,36,42,32,39,62,49,88,85,37,74,70,58,60,59,56,69,75,72,57,98,60,85,83,70,87,75,79,55,71,47,67,43,34,42,36,40,30,20,80,78,78,70,98,44,72,71,47,52,52,51,51,50,51,54,50,52,54,50,46,38,73,77,37,71,66,50,80,46,75,50,76,47,75,75,82,57,44,93,80,78,66,82,48,73,46,52,55,49,51,50,53,39,52,50,39,34,49,52,39,23,74,72,69,35,62,35,72,51,38,67,39,42,41,64,36,42,63,88,44,99,52,56,47,68,38,70,50,81,81,76,89,72,80,80,88,74,82,89,75,85,82,79,86,81,65,111

Sequence (338 aa):
QGLDYFSADGSTAFETLVKLCDDPLLLGIPSHLIDKLRCALHQCRNYLITDYKSHISQESTVPDRCTVFALSDLKEKQWQQKCEHHHNDQCFLLDESIQKLRSLIENQQIPDTQRSRFIYRIEHNYDLIKQWKAHLLRSVHQDDARYDVLENLNAKSVLLYMDWAMKFLPMKYREAQREFFGKRGLSWHLTYVIRTHPPSSPFSTLLSSSTTSPASDQQLFEHKTYCHIFDNCKQNGKTVVSILRDVLLRLKSSNPEIEFACIRVDFSDPQAGKEPCDRMAATIKCNIRRYVDEKHNCTNSQEFVVAARSTKYLSIYQSLIPSNPITASNRKLEWTGI

Organism: NCBI:txid1234261

Mean predicted aligned error: 9.99 Å

Foldseek 3Di:
DAADCLLVLLLVLLVLLLVLLVDPLLVPPDVVLSVVLNVLSVVLNVCLVPPLLVQADCQHLAQLRRLLRQQAAPPDPVRHGDDPDHNPDYDCSLVVSLVSSLVSLVPGPDDPVVNVVVNVSSVVSSVSNVSSSVLSSVQSVLVVVVVVCVVPADLQEKEKEKDKDDFAFWFALDDDPVRPPDTDGWTKMKIKMKHFDHCPDPVVVVVVVPDPDPDPPPGDIDIAMEMEIEQDDDPDPLVVVVVVVVVVVVCCVVRVSHDYYHYDDDNNHVPSDADPRNVLVVLLVVQLVVVNNVRGTGGGLVSSQVSRPPDPRYHYDHDDRPPDDDDDDPDDDDDPGD